Protein AF-A0A177MS18-F1 (afdb_monomer_lite)

pLDDT: mean 78.93, std 16.84, range [22.09, 96.56]

Sequence (201 aa):
MIEFTPNLLNAERKTARTGGIISIAKYSSNVESEGHIVEIVGWLKPALAKRKNFQGRTDYFQRGELGLSEDWELAHLWAPRFGDEAGAGIMWAPIEMNQTYQNHLLESWLDCLRQAAPGKVKLKAIAISWKGAYLNMYYGWNDQALRGADFLKQVSYQIIDCPVGMTCPKSRVSLLGRKITLELEPPRPGTVPKVRRPSVT

Structure (mmCIF, N/CA/C/O backbone):
data_AF-A0A177MS18-F1
#
_entry.id   AF-A0A177MS18-F1
#
loop_
_atom_site.group_PDB
_atom_site.id
_atom_site.type_symbol
_atom_site.label_atom_id
_atom_site.label_alt_id
_atom_site.label_comp_id
_atom_site.label_asym_id
_atom_site.label_entity_id
_atom_site.label_seq_id
_atom_site.pdbx_PDB_ins_code
_atom_site.Cartn_x
_atom_site.Cartn_y
_atom_site.Cartn_z
_atom_site.occupancy
_atom_site.B_iso_or_equiv
_atom_site.auth_seq_id
_atom_site.auth_comp_id
_atom_site.auth_asym_id
_atom_site.auth_atom_id
_atom_site.pdbx_PDB_model_num
ATOM 1 N N . MET A 1 1 ? -25.105 -7.500 -2.615 1.00 23.39 1 MET A N 1
ATOM 2 C CA . MET A 1 1 ? -24.495 -8.820 -2.872 1.00 23.39 1 MET A CA 1
ATOM 3 C C . MET A 1 1 ? -23.267 -8.529 -3.718 1.00 23.39 1 MET A C 1
ATOM 5 O O . MET A 1 1 ? -23.444 -7.997 -4.800 1.00 23.39 1 MET A O 1
ATOM 9 N N . ILE A 1 2 ? -22.054 -8.654 -3.175 1.00 28.22 2 ILE A N 1
ATOM 10 C CA . ILE A 1 2 ? -20.832 -8.355 -3.939 1.00 28.22 2 ILE A CA 1
ATOM 11 C C . ILE A 1 2 ? -20.431 -9.657 -4.626 1.00 28.22 2 ILE A C 1
ATOM 13 O O . ILE A 1 2 ? -20.160 -10.645 -3.945 1.00 28.22 2 ILE A O 1
ATOM 17 N N . GLU A 1 3 ? -20.487 -9.668 -5.954 1.00 22.09 3 GLU A N 1
ATOM 18 C CA . GLU A 1 3 ? -20.079 -10.806 -6.769 1.00 22.09 3 GLU A CA 1
ATOM 19 C C . GLU A 1 3 ? -18.556 -10.939 -6.746 1.00 22.09 3 GLU A C 1
ATOM 21 O O . GLU A 1 3 ? -17.815 -9.995 -7.017 1.00 22.09 3 GLU A O 1
ATOM 26 N N . PHE A 1 4 ? -18.094 -12.131 -6.375 1.00 34.09 4 PHE A N 1
ATOM 27 C CA . PHE A 1 4 ? -16.686 -12.490 -6.358 1.00 34.09 4 PHE A CA 1
ATOM 28 C C . PHE A 1 4 ? -16.295 -12.986 -7.750 1.00 34.09 4 PHE A C 1
ATOM 30 O O . PHE A 1 4 ? -16.789 -14.019 -8.199 1.00 34.09 4 PHE A O 1
ATOM 37 N N . THR A 1 5 ? -15.401 -12.277 -8.438 1.00 31.58 5 THR A N 1
ATOM 38 C CA . THR A 1 5 ? -14.868 -12.740 -9.724 1.00 31.58 5 THR A CA 1
ATOM 39 C C . THR A 1 5 ? -14.019 -14.011 -9.541 1.00 31.58 5 THR A C 1
ATOM 41 O O . THR A 1 5 ? -13.167 -14.042 -8.648 1.00 31.58 5 THR A O 1
ATOM 44 N N . PRO A 1 6 ? -14.180 -15.053 -10.384 1.00 30.11 6 PRO A N 1
ATOM 45 C CA . PRO A 1 6 ? -13.591 -16.383 -10.158 1.00 30.11 6 PRO A CA 1
ATOM 46 C C . PRO A 1 6 ? -12.063 -16.477 -10.316 1.00 30.11 6 PRO A C 1
ATOM 48 O O . PRO A 1 6 ? -11.487 -17.523 -10.035 1.00 30.11 6 PRO A O 1
ATOM 51 N N . ASN A 1 7 ? -11.384 -15.405 -10.735 1.00 32.31 7 ASN A N 1
ATOM 52 C CA . ASN A 1 7 ? -9.959 -15.427 -11.096 1.00 32.31 7 ASN A CA 1
ATOM 53 C C . ASN A 1 7 ? -8.991 -15.154 -9.925 1.00 32.31 7 ASN A C 1
ATOM 55 O O . ASN A 1 7 ? -7.829 -14.817 -10.144 1.00 32.31 7 ASN A O 1
ATOM 59 N N . LEU A 1 8 ? -9.439 -15.343 -8.680 1.00 39.94 8 LEU A N 1
ATOM 60 C CA . LEU A 1 8 ? -8.614 -15.302 -7.464 1.00 39.94 8 LEU A CA 1
ATOM 61 C C . LEU A 1 8 ? -7.699 -16.541 -7.372 1.00 39.94 8 LEU A C 1
ATOM 63 O O . LEU A 1 8 ? -7.862 -17.399 -6.502 1.00 39.94 8 LEU A O 1
ATOM 67 N N . LEU A 1 9 ? -6.743 -16.672 -8.293 1.00 34.31 9 LEU A N 1
ATOM 68 C CA . LEU A 1 9 ? -5.791 -17.781 -8.320 1.00 34.31 9 LEU A CA 1
ATOM 69 C C . LEU A 1 9 ? -4.730 -17.616 -7.211 1.00 34.31 9 LEU A C 1
ATOM 71 O O . LEU A 1 9 ? -3.740 -16.903 -7.326 1.00 34.31 9 LEU A O 1
ATOM 75 N N . ASN A 1 10 ? -4.975 -18.344 -6.120 1.00 37.25 10 ASN A N 1
ATOM 76 C CA . ASN A 1 10 ? -4.020 -18.945 -5.178 1.00 37.25 10 ASN A CA 1
ATOM 77 C C . ASN A 1 10 ? -3.191 -18.097 -4.188 1.00 37.25 10 ASN A C 1
ATOM 79 O O . ASN A 1 10 ? -2.643 -18.695 -3.260 1.00 37.25 10 ASN A O 1
ATOM 83 N N . ALA A 1 11 ? -3.164 -16.761 -4.236 1.00 38.50 11 ALA A N 1
ATOM 84 C CA . ALA A 1 11 ? -2.491 -15.961 -3.186 1.00 38.50 11 ALA A CA 1
ATOM 85 C C . ALA A 1 11 ? -3.439 -15.408 -2.091 1.00 38.50 11 ALA A C 1
ATOM 87 O O . ALA A 1 11 ? -3.056 -15.229 -0.932 1.00 38.50 11 ALA A O 1
ATOM 88 N N . GLU A 1 12 ? -4.715 -15.189 -2.410 1.00 44.97 12 GLU A N 1
ATOM 89 C CA . GLU A 1 12 ? -5.569 -14.219 -1.696 1.00 44.97 12 GLU A CA 1
ATOM 90 C C . GLU A 1 12 ? -6.421 -14.749 -0.538 1.00 44.97 12 GLU A C 1
ATOM 92 O O . GLU A 1 12 ? -7.438 -14.173 -0.158 1.00 44.97 12 GLU A O 1
ATOM 97 N N . ARG A 1 13 ? -5.996 -15.844 0.094 1.00 48.12 13 ARG A N 1
ATOM 98 C CA . ARG A 1 13 ? -6.626 -16.331 1.338 1.00 48.12 13 ARG A CA 1
ATOM 99 C C . ARG A 1 13 ? -5.674 -16.436 2.524 1.00 48.12 13 ARG A C 1
ATOM 101 O O . ARG A 1 13 ? -6.099 -16.866 3.596 1.00 48.12 13 ARG A O 1
ATOM 108 N N . LYS A 1 14 ? -4.413 -16.010 2.388 1.00 53.50 14 LYS A N 1
ATOM 109 C CA . LYS A 1 14 ? -3.464 -15.928 3.511 1.00 53.50 14 LYS A CA 1
ATOM 110 C C . LYS A 1 14 ? -3.645 -14.613 4.287 1.00 53.50 14 LYS A C 1
ATOM 112 O O . LYS A 1 14 ? -2.734 -13.801 4.374 1.00 53.50 14 LYS A O 1
ATOM 117 N N . THR A 1 15 ? -4.824 -14.418 4.867 1.00 55.66 15 THR A N 1
ATOM 118 C CA . THR A 1 15 ? -4.995 -13.546 6.044 1.00 55.66 15 THR A CA 1
ATOM 119 C C . THR A 1 15 ? -4.870 -14.418 7.299 1.00 55.66 15 THR A C 1
ATOM 121 O O . THR A 1 15 ? -5.067 -15.642 7.224 1.00 55.66 15 THR A O 1
ATOM 124 N N . ALA A 1 16 ? -4.506 -13.882 8.468 1.00 51.59 16 ALA A N 1
ATOM 125 C CA . ALA A 1 16 ? -4.509 -14.696 9.690 1.00 51.59 16 ALA A CA 1
ATOM 126 C C . ALA A 1 16 ? -5.934 -15.013 10.190 1.00 51.59 16 ALA A C 1
ATOM 128 O O . ALA A 1 16 ? -6.071 -15.845 11.084 1.00 51.59 16 ALA A O 1
ATOM 129 N N . ARG A 1 17 ? -6.978 -14.445 9.553 1.00 52.84 17 ARG A N 1
ATOM 130 C CA . ARG A 1 17 ? -8.417 -14.631 9.841 1.00 52.84 17 ARG A CA 1
ATOM 131 C C . ARG A 1 17 ? -8.806 -14.258 11.277 1.00 52.84 17 ARG A C 1
ATOM 133 O O . ARG A 1 17 ? -9.801 -14.757 11.794 1.00 52.84 17 ARG A O 1
ATOM 140 N N . THR A 1 18 ? -8.051 -13.371 11.922 1.00 55.88 18 THR A N 1
ATOM 141 C CA . THR A 1 18 ? -8.233 -13.066 13.354 1.00 55.88 18 THR A CA 1
ATOM 142 C C . THR A 1 18 ? -8.119 -11.578 13.714 1.00 55.88 18 THR A C 1
ATOM 144 O O . THR A 1 18 ? -8.436 -11.227 14.849 1.00 55.88 18 THR A O 1
ATOM 147 N N . GLY A 1 19 ? -7.747 -10.675 12.791 1.00 62.72 19 GLY A N 1
ATOM 148 C CA . GLY A 1 19 ? -7.240 -9.344 13.179 1.00 62.72 19 GLY A CA 1
ATOM 149 C C . GLY A 1 19 ? -7.900 -8.088 12.587 1.00 62.72 19 GLY A C 1
ATOM 150 O O . GLY A 1 19 ? -7.305 -7.025 12.669 1.00 62.72 19 GLY A O 1
ATOM 151 N N . GLY A 1 20 ? -9.125 -8.142 12.048 1.00 78.50 20 GLY A N 1
ATOM 152 C CA . GLY A 1 20 ? -9.893 -6.923 11.707 1.00 78.50 20 GLY A CA 1
ATOM 153 C C . GLY A 1 20 ? -10.088 -6.627 10.219 1.00 78.50 20 GLY A C 1
ATOM 154 O O . GLY A 1 20 ? -10.888 -5.750 9.902 1.00 78.50 20 GLY A O 1
ATOM 155 N N . ILE A 1 21 ? -9.459 -7.379 9.314 1.00 86.94 21 ILE A N 1
ATOM 156 C CA . ILE A 1 21 ? -9.752 -7.313 7.872 1.00 86.94 21 ILE A CA 1
ATOM 157 C C . ILE A 1 21 ? -11.194 -7.779 7.612 1.00 86.94 21 ILE A C 1
ATOM 159 O O . ILE A 1 21 ? -11.617 -8.823 8.105 1.00 86.94 21 ILE A O 1
ATOM 163 N N . ILE A 1 22 ? -11.933 -6.998 6.828 1.00 86.81 22 ILE A N 1
ATOM 164 C CA . ILE A 1 22 ? -13.312 -7.259 6.397 1.00 86.81 22 ILE A CA 1
ATOM 165 C C . ILE A 1 22 ? -13.332 -7.814 4.972 1.00 86.81 22 ILE A C 1
ATOM 167 O O . ILE A 1 22 ? -14.043 -8.777 4.701 1.00 86.81 22 ILE A O 1
ATOM 171 N N . SER A 1 23 ? -12.567 -7.214 4.060 1.00 86.69 23 SER A N 1
ATOM 172 C CA . SER A 1 23 ? -12.536 -7.624 2.657 1.00 86.69 23 SER A CA 1
ATOM 173 C C . SER A 1 23 ? -11.175 -7.379 2.029 1.00 86.69 23 SER A C 1
ATOM 175 O O . SER A 1 23 ? -10.448 -6.466 2.423 1.00 86.69 23 SER A O 1
ATOM 177 N N . ILE A 1 24 ? -10.869 -8.199 1.029 1.00 87.38 24 ILE A N 1
ATOM 178 C CA . ILE A 1 24 ? -9.718 -8.065 0.144 1.00 87.38 24 ILE A CA 1
ATOM 179 C C . ILE A 1 24 ? -10.237 -8.236 -1.279 1.00 87.38 24 ILE A C 1
ATOM 181 O O . ILE A 1 24 ? -11.033 -9.143 -1.529 1.00 87.38 24 ILE A O 1
ATOM 185 N N . ALA A 1 25 ? -9.806 -7.366 -2.183 1.00 88.56 25 ALA A N 1
ATOM 186 C CA . ALA A 1 25 ? -10.070 -7.477 -3.607 1.00 88.56 25 ALA A CA 1
ATOM 187 C C . ALA A 1 25 ? -8.793 -7.180 -4.395 1.00 88.56 25 ALA A C 1
ATOM 189 O O . ALA A 1 25 ? -8.060 -6.250 -4.057 1.00 88.56 25 ALA A O 1
ATOM 190 N N . LYS A 1 26 ? -8.564 -7.932 -5.471 1.00 87.38 26 LYS A N 1
ATOM 191 C CA . LYS A 1 26 ? -7.528 -7.656 -6.465 1.00 87.38 26 LYS A CA 1
ATOM 192 C C . LYS A 1 26 ? -8.141 -7.633 -7.851 1.00 87.38 26 LYS A C 1
ATOM 194 O O . LYS A 1 26 ? -8.958 -8.484 -8.197 1.00 87.38 26 LYS A O 1
ATOM 199 N N . TYR A 1 27 ? -7.737 -6.655 -8.640 1.00 90.38 27 TYR A N 1
ATOM 200 C CA . TYR A 1 27 ? -8.154 -6.502 -10.026 1.00 90.38 27 TYR A CA 1
ATOM 201 C C . TYR A 1 27 ? -7.030 -5.862 -10.839 1.00 90.38 27 TYR A C 1
ATOM 203 O O . TYR A 1 27 ? -6.075 -5.321 -10.285 1.00 90.38 27 TYR A O 1
ATOM 211 N N . SER A 1 28 ? -7.107 -5.963 -12.160 1.00 89.62 28 SER A N 1
ATOM 212 C CA . SER A 1 28 ? -6.154 -5.312 -13.061 1.00 89.62 28 SER A CA 1
ATOM 213 C C . SER A 1 28 ? -6.586 -3.873 -13.337 1.00 89.62 28 SER A C 1
ATOM 215 O O . SER A 1 28 ? -7.778 -3.602 -13.487 1.00 89.62 28 SER A O 1
ATOM 217 N N . SER A 1 29 ? -5.625 -2.958 -13.426 1.00 91.62 29 SER A N 1
ATOM 218 C CA . SER A 1 29 ? -5.864 -1.608 -13.932 1.00 91.62 29 SER A CA 1
ATOM 219 C C . SER A 1 29 ? -5.921 -1.613 -15.461 1.00 91.62 29 SER A C 1
ATOM 221 O O . SER A 1 29 ? -5.280 -2.431 -16.124 1.00 91.62 29 SER A O 1
ATOM 223 N N . ASN A 1 30 ? -6.694 -0.689 -16.029 1.00 90.44 30 ASN A N 1
ATOM 224 C CA . ASN A 1 30 ? -6.709 -0.407 -17.466 1.00 90.44 30 ASN A CA 1
ATOM 225 C C . ASN A 1 30 ? -5.725 0.710 -17.859 1.00 90.44 30 ASN A C 1
ATOM 227 O O . ASN A 1 30 ? -5.559 0.986 -19.046 1.00 90.44 30 ASN A O 1
ATOM 231 N N . VAL A 1 31 ? -5.076 1.350 -16.884 1.00 93.56 31 VAL A N 1
ATOM 232 C CA . VAL A 1 31 ? -4.076 2.393 -17.116 1.00 93.56 31 VAL A CA 1
ATOM 233 C C . VAL A 1 31 ? -2.774 1.748 -17.588 1.00 93.56 31 VAL A C 1
ATOM 235 O O . VAL A 1 31 ? -2.295 0.785 -16.999 1.00 93.56 31 VAL A O 1
ATOM 238 N N . GLU A 1 32 ? -2.162 2.301 -18.635 1.00 92.00 32 GLU A N 1
ATOM 239 C CA . GLU A 1 32 ? -0.978 1.722 -19.290 1.00 92.00 32 GLU A CA 1
ATOM 240 C C . GLU A 1 32 ? 0.190 1.447 -18.331 1.00 92.00 32 GLU A C 1
ATOM 242 O O . GLU A 1 32 ? 0.846 0.410 -18.424 1.00 92.00 32 GLU A O 1
ATOM 247 N N . SER A 1 33 ? 0.422 2.354 -17.383 1.00 92.62 33 SER A N 1
ATOM 248 C CA . SER A 1 33 ? 1.500 2.238 -16.399 1.00 92.62 33 SER A CA 1
ATOM 249 C C . SER A 1 33 ? 1.161 1.352 -15.197 1.00 92.62 33 SER A C 1
ATOM 251 O O . SER A 1 33 ? 2.029 1.099 -14.364 1.00 92.62 33 SER A O 1
ATOM 253 N N . GLU A 1 34 ? -0.077 0.878 -15.070 1.00 94.81 34 GLU A N 1
ATOM 254 C CA . GLU A 1 34 ? -0.569 0.195 -13.873 1.00 94.81 34 GLU A CA 1
ATOM 255 C C . GLU A 1 34 ? -0.811 -1.290 -14.125 1.00 94.81 34 GLU A C 1
ATOM 257 O O . GLU A 1 34 ? -1.344 -1.700 -15.155 1.00 94.81 34 GLU A O 1
ATOM 262 N N . GLY A 1 35 ? -0.383 -2.106 -13.167 1.00 91.69 35 GLY A N 1
ATOM 263 C CA . GLY A 1 35 ? -0.585 -3.546 -13.170 1.00 91.69 35 GLY A CA 1
ATOM 264 C C . GLY A 1 35 ? -1.827 -3.903 -12.369 1.00 91.69 35 GLY A C 1
ATOM 265 O O . GLY A 1 35 ? -2.959 -3.763 -12.832 1.00 91.69 35 GLY A O 1
ATOM 266 N N . HIS A 1 36 ? -1.612 -4.375 -11.149 1.00 91.44 36 HIS A N 1
ATOM 267 C CA . HIS A 1 36 ? -2.671 -4.785 -10.246 1.00 91.44 36 HIS A CA 1
ATOM 268 C C . HIS A 1 36 ? -3.039 -3.682 -9.261 1.00 91.44 36 HIS A C 1
ATOM 270 O O . HIS A 1 36 ? -2.186 -2.959 -8.748 1.00 91.44 36 HIS A O 1
ATOM 276 N N . ILE A 1 37 ? -4.325 -3.624 -8.942 1.00 94.12 37 ILE A N 1
ATOM 277 C CA . ILE A 1 37 ? -4.879 -2.840 -7.851 1.00 94.12 37 ILE A CA 1
ATOM 278 C C . ILE A 1 37 ? -5.318 -3.827 -6.775 1.00 94.12 37 ILE A C 1
ATOM 280 O O . ILE A 1 37 ? -6.075 -4.757 -7.051 1.00 94.12 37 ILE A O 1
ATOM 284 N N . VAL A 1 38 ? -4.825 -3.632 -5.555 1.00 92.69 38 VAL A N 1
ATOM 285 C CA . VAL A 1 38 ? -5.219 -4.404 -4.376 1.00 92.69 38 VAL A CA 1
ATOM 286 C C . VAL A 1 38 ? -5.910 -3.472 -3.399 1.00 92.69 38 VAL A C 1
ATOM 288 O O . VAL A 1 38 ? -5.358 -2.446 -3.012 1.00 92.69 38 VAL A O 1
ATOM 291 N N . GLU A 1 39 ? -7.104 -3.849 -2.972 1.00 93.38 39 GLU A N 1
ATOM 292 C CA . GLU A 1 39 ? -7.913 -3.134 -1.999 1.00 93.38 39 GLU A CA 1
ATOM 293 C C . GLU A 1 39 ? -8.117 -4.001 -0.756 1.00 93.38 39 GLU A C 1
ATOM 295 O O . GLU A 1 39 ? -8.546 -5.149 -0.854 1.00 93.38 39 GLU A O 1
ATOM 300 N N . ILE A 1 40 ? -7.846 -3.437 0.420 1.00 91.25 40 ILE A N 1
ATOM 301 C CA . ILE A 1 40 ? -8.089 -4.069 1.717 1.00 91.25 40 ILE A CA 1
ATOM 302 C C . ILE A 1 40 ? -8.918 -3.122 2.572 1.00 91.25 40 ILE A C 1
ATOM 304 O O . ILE A 1 40 ? -8.542 -1.972 2.797 1.00 91.25 40 ILE A O 1
ATOM 308 N N . VAL A 1 41 ? -10.042 -3.613 3.083 1.00 91.38 41 VAL A N 1
ATOM 309 C CA . VAL A 1 41 ? -10.878 -2.881 4.038 1.00 91.38 41 VAL A CA 1
ATOM 310 C C . VAL A 1 41 ? -10.853 -3.601 5.371 1.00 91.38 41 VAL A C 1
ATOM 312 O O . VAL A 1 41 ? -11.036 -4.816 5.419 1.00 91.38 41 VAL A O 1
ATOM 315 N N . GLY A 1 42 ? -10.681 -2.862 6.464 1.00 91.00 42 GLY A N 1
ATOM 316 C CA . GLY A 1 42 ? -10.633 -3.452 7.796 1.00 91.00 42 GLY A CA 1
ATOM 317 C C . GLY A 1 42 ? -10.755 -2.448 8.933 1.00 91.00 42 GLY A C 1
ATOM 318 O O . GLY A 1 42 ? -10.668 -1.237 8.745 1.00 91.00 42 GLY A O 1
ATOM 319 N N . TRP A 1 43 ? -10.961 -2.978 10.131 1.00 90.81 43 TRP A N 1
ATOM 320 C CA . TRP A 1 43 ? -10.877 -2.247 11.386 1.00 90.81 43 TRP A CA 1
ATOM 321 C C . TRP A 1 43 ? -9.434 -2.196 11.864 1.00 90.81 43 TRP A C 1
ATOM 323 O O . TRP A 1 43 ? -8.766 -3.227 11.927 1.00 90.81 43 TRP A O 1
ATOM 333 N N . LEU A 1 44 ? -8.992 -1.012 12.270 1.00 89.56 44 LEU A N 1
ATOM 334 C CA . LEU A 1 44 ? -7.699 -0.802 12.893 1.00 89.56 44 LEU A CA 1
ATOM 335 C C . LEU A 1 44 ? -7.718 -1.381 14.314 1.00 89.56 44 LEU A C 1
ATOM 337 O O . LEU A 1 44 ? -8.298 -0.801 15.239 1.00 89.56 44 LEU A O 1
ATOM 341 N N . LYS A 1 45 ? -7.111 -2.557 14.481 1.00 87.25 45 LYS A N 1
ATOM 342 C CA . LYS A 1 45 ? -7.065 -3.293 15.750 1.00 87.25 45 LYS A CA 1
ATOM 343 C C . LYS A 1 45 ? -5.639 -3.355 16.307 1.00 87.25 45 LYS A C 1
ATOM 345 O O . LYS A 1 45 ? -4.683 -3.140 15.567 1.00 87.25 45 LYS A O 1
ATOM 350 N N . PRO A 1 46 ? -5.466 -3.623 17.616 1.00 83.06 46 PRO A N 1
ATOM 351 C CA . PRO A 1 46 ? -4.151 -3.928 18.176 1.00 83.06 46 PRO A CA 1
ATOM 352 C C . PRO A 1 46 ? -3.491 -5.100 17.446 1.00 83.06 46 PRO A C 1
ATOM 354 O O . PRO A 1 46 ? -4.176 -6.054 17.077 1.00 83.06 46 PRO A O 1
ATOM 357 N N . ALA A 1 47 ? -2.168 -5.036 17.285 1.00 76.81 47 ALA A N 1
ATOM 358 C CA . ALA A 1 47 ? -1.387 -6.115 16.690 1.00 76.81 47 ALA A CA 1
ATOM 359 C C . ALA A 1 47 ? -1.599 -7.442 17.440 1.00 76.81 47 ALA A C 1
ATOM 361 O O . ALA A 1 47 ? -1.634 -7.479 18.673 1.00 76.81 47 ALA A O 1
ATOM 362 N N . LEU A 1 48 ? -1.705 -8.545 16.700 1.00 72.38 48 LEU A N 1
ATOM 363 C CA . LEU A 1 48 ? -1.831 -9.878 17.287 1.00 72.38 48 LEU A CA 1
ATOM 364 C C . LEU A 1 48 ? -0.510 -10.349 17.913 1.00 72.38 48 LEU A C 1
ATOM 366 O O . LEU A 1 48 ? 0.565 -10.204 17.331 1.00 72.38 48 LEU A O 1
ATOM 370 N N . ALA A 1 49 ? -0.606 -10.988 19.084 1.00 68.00 49 ALA A N 1
ATOM 371 C CA . ALA A 1 49 ? 0.551 -11.495 19.827 1.00 68.00 49 ALA A CA 1
ATOM 372 C C . ALA A 1 49 ? 1.308 -12.622 19.093 1.00 68.00 49 ALA A C 1
ATOM 374 O O . ALA A 1 49 ? 2.534 -12.690 19.160 1.00 68.00 49 ALA A O 1
ATOM 375 N N . LYS A 1 50 ? 0.596 -13.495 18.364 1.00 65.62 50 LYS A N 1
ATOM 376 C CA . LYS A 1 50 ? 1.187 -14.536 17.503 1.00 65.62 50 LYS A CA 1
ATOM 377 C C . LYS A 1 50 ? 1.026 -14.139 16.039 1.00 65.62 50 LYS A C 1
ATOM 379 O O . LYS A 1 50 ? -0.095 -14.013 15.555 1.00 65.62 50 LYS A O 1
ATOM 384 N N . ARG A 1 51 ? 2.151 -13.966 15.343 1.00 61.94 51 ARG A N 1
ATOM 385 C CA . ARG A 1 51 ? 2.206 -13.481 13.958 1.00 61.94 51 ARG A CA 1
ATOM 386 C C . ARG A 1 51 ? 2.524 -14.615 12.990 1.00 61.94 51 ARG A C 1
ATOM 388 O O . ARG A 1 51 ? 3.397 -15.441 13.256 1.00 61.94 51 ARG A O 1
ATOM 395 N N . LYS A 1 52 ? 1.844 -14.635 11.843 1.00 58.31 52 LYS A N 1
ATOM 396 C CA . LYS A 1 52 ? 2.319 -15.374 10.671 1.00 58.31 52 LYS A CA 1
ATOM 397 C C . LYS A 1 52 ? 3.396 -14.499 10.046 1.00 58.31 52 LYS A C 1
ATOM 399 O O . LYS A 1 52 ? 3.048 -13.572 9.345 1.00 58.31 52 LYS A O 1
ATOM 404 N N . ASN A 1 53 ? 4.671 -14.760 10.317 1.00 62.12 53 ASN A N 1
ATOM 405 C CA . ASN A 1 53 ? 5.733 -14.008 9.656 1.00 62.12 53 ASN A CA 1
ATOM 406 C C . ASN A 1 53 ? 5.626 -14.236 8.134 1.00 62.12 53 ASN A C 1
ATOM 408 O O . ASN A 1 53 ? 5.792 -15.376 7.681 1.00 62.12 53 ASN A O 1
ATOM 412 N N . PHE A 1 54 ? 5.240 -13.213 7.368 1.00 62.28 54 PHE A N 1
ATOM 413 C CA . PHE A 1 54 ? 5.264 -13.261 5.903 1.00 62.28 54 PHE A CA 1
ATOM 414 C C . PHE A 1 54 ? 6.582 -12.709 5.342 1.00 62.28 54 PHE A C 1
ATOM 416 O O . PHE A 1 54 ? 6.974 -13.123 4.252 1.00 62.28 54 PHE A O 1
ATOM 423 N N . GLN A 1 55 ? 7.319 -11.903 6.120 1.00 51.62 55 GLN A N 1
ATOM 424 C CA . GLN A 1 55 ? 8.714 -11.549 5.843 1.00 51.62 55 GLN A CA 1
ATOM 425 C C . GLN A 1 55 ? 9.609 -12.785 6.030 1.00 51.62 55 GLN A C 1
ATOM 427 O O . GLN A 1 55 ? 9.923 -13.194 7.147 1.00 51.62 55 GLN A O 1
ATOM 432 N N . GLY A 1 56 ? 9.984 -13.423 4.921 1.00 45.81 56 GLY A N 1
ATOM 433 C CA . GLY A 1 56 ? 10.814 -14.635 4.919 1.00 45.81 56 GLY A CA 1
ATOM 434 C C . GLY A 1 56 ? 10.083 -15.923 4.540 1.00 45.81 56 GLY A C 1
ATOM 435 O O . GLY A 1 56 ? 10.647 -17.005 4.691 1.00 45.81 56 GLY A O 1
ATOM 436 N N . ARG A 1 57 ? 8.841 -15.852 4.038 1.00 50.00 57 ARG A N 1
ATOM 437 C CA . ARG A 1 57 ? 8.230 -17.019 3.384 1.00 50.00 57 ARG A CA 1
ATOM 438 C C . ARG A 1 57 ? 8.773 -17.174 1.970 1.00 50.00 57 ARG A C 1
ATOM 440 O O . ARG A 1 57 ? 8.732 -16.231 1.192 1.00 50.00 57 ARG A O 1
ATOM 447 N N . THR A 1 58 ? 9.168 -18.399 1.642 1.00 44.47 58 THR A N 1
ATOM 448 C CA . THR A 1 58 ? 9.627 -18.873 0.322 1.00 44.47 58 THR A CA 1
ATOM 449 C C . THR A 1 58 ? 8.631 -18.651 -0.818 1.00 44.47 58 THR A C 1
ATOM 451 O O . THR A 1 58 ? 8.989 -18.797 -1.976 1.00 44.47 58 THR A O 1
ATOM 454 N N . ASP A 1 59 ? 7.377 -18.321 -0.495 1.00 50.62 59 ASP A N 1
ATOM 455 C CA . ASP A 1 59 ? 6.324 -18.043 -1.476 1.00 50.62 59 ASP A CA 1
ATOM 456 C C . ASP A 1 59 ? 6.427 -16.629 -2.080 1.00 50.62 59 ASP A C 1
ATOM 458 O O . ASP A 1 59 ? 5.741 -16.333 -3.057 1.00 50.62 59 ASP A O 1
ATOM 462 N N . TYR A 1 60 ? 7.235 -15.747 -1.480 1.00 54.06 60 TYR A N 1
ATOM 463 C CA . TYR A 1 60 ? 7.546 -14.421 -2.007 1.00 54.06 60 TYR A CA 1
ATOM 464 C C . TYR A 1 60 ? 9.015 -14.414 -2.432 1.00 54.06 60 TYR A C 1
ATOM 466 O O . TYR A 1 60 ? 9.884 -14.809 -1.651 1.00 54.06 60 TYR A O 1
ATOM 474 N N . PHE A 1 61 ? 9.264 -14.006 -3.678 1.00 55.59 61 PHE A N 1
ATOM 475 C CA . PHE A 1 61 ? 10.588 -14.016 -4.303 1.00 55.59 61 PHE A CA 1
ATOM 476 C C . PHE A 1 61 ? 11.646 -13.377 -3.407 1.00 55.59 61 PHE A C 1
ATOM 478 O O . PHE A 1 61 ? 11.393 -12.372 -2.739 1.00 55.59 61 PHE A O 1
ATOM 485 N N . GLN A 1 62 ? 12.841 -13.953 -3.400 1.00 59.50 62 GLN A N 1
ATOM 486 C CA . GLN A 1 62 ? 13.978 -13.379 -2.692 1.00 59.50 62 GLN A CA 1
ATOM 487 C C . GLN A 1 62 ? 14.633 -12.302 -3.565 1.00 59.50 62 GLN A C 1
ATOM 489 O O . GLN A 1 62 ? 14.722 -12.445 -4.781 1.00 59.50 62 GLN A O 1
ATOM 494 N N . ARG A 1 63 ? 15.134 -11.221 -2.949 1.00 62.66 63 ARG A N 1
ATOM 495 C CA . ARG A 1 63 ? 15.751 -10.068 -3.645 1.00 62.66 63 ARG A CA 1
ATOM 496 C C . ARG A 1 63 ? 16.771 -10.486 -4.719 1.00 62.66 63 ARG A C 1
ATOM 498 O O . ARG A 1 63 ? 16.781 -9.924 -5.811 1.00 62.66 63 ARG A O 1
ATOM 505 N N . GLY A 1 64 ? 17.589 -11.496 -4.409 1.00 56.16 64 GLY A N 1
ATOM 506 C CA . GLY A 1 64 ? 18.619 -12.027 -5.307 1.00 56.16 64 GLY A CA 1
ATOM 507 C C . GLY A 1 64 ? 18.082 -12.777 -6.532 1.00 56.16 64 GLY A C 1
ATOM 508 O O . GLY A 1 64 ? 18.759 -12.809 -7.552 1.00 56.16 64 GLY A O 1
ATOM 509 N N . GLU A 1 65 ? 16.864 -13.324 -6.477 1.00 57.03 65 GLU A N 1
ATOM 510 C CA . GLU A 1 65 ? 16.231 -14.030 -7.606 1.00 57.03 65 GLU A CA 1
ATOM 511 C C . GLU A 1 65 ? 15.759 -13.060 -8.699 1.00 57.03 65 GLU A C 1
ATOM 513 O O . GLU A 1 65 ? 15.646 -13.440 -9.861 1.00 57.03 65 GLU A O 1
ATOM 518 N N . LEU A 1 66 ? 15.518 -11.799 -8.329 1.00 61.31 66 LEU A N 1
ATOM 519 C CA . LEU A 1 66 ? 15.017 -10.745 -9.214 1.00 61.31 66 LEU A CA 1
ATOM 520 C C . LEU A 1 66 ? 16.126 -9.802 -9.714 1.00 61.31 66 LEU A C 1
ATOM 522 O O . LEU A 1 66 ? 15.847 -8.886 -10.484 1.00 61.31 66 LEU A O 1
ATOM 526 N N . GLY A 1 67 ? 17.374 -9.988 -9.261 1.00 60.19 67 GLY A N 1
ATOM 527 C CA . GLY A 1 67 ? 18.493 -9.099 -9.597 1.00 60.19 67 GLY A CA 1
ATOM 528 C C . GLY A 1 67 ? 18.295 -7.652 -9.125 1.00 60.19 67 GLY A C 1
ATOM 529 O O . GLY A 1 67 ? 18.843 -6.729 -9.726 1.00 60.19 67 GLY A O 1
ATOM 530 N N . LEU A 1 68 ? 17.481 -7.439 -8.084 1.00 69.06 68 LEU A N 1
ATOM 531 C CA . LEU A 1 68 ? 17.182 -6.108 -7.555 1.00 69.06 68 LEU A CA 1
ATOM 532 C C . LEU A 1 68 ? 18.348 -5.569 -6.723 1.00 69.06 68 LEU A C 1
ATOM 534 O O . LEU A 1 68 ? 19.016 -6.325 -6.014 1.00 69.06 68 LEU A O 1
ATOM 538 N N . SER A 1 69 ? 18.550 -4.246 -6.761 1.00 74.19 69 SER A N 1
ATOM 539 C CA . SER A 1 69 ? 19.473 -3.580 -5.838 1.00 74.19 69 SER A CA 1
ATOM 540 C C . SER A 1 69 ? 19.004 -3.729 -4.387 1.00 74.19 69 SER A C 1
ATOM 542 O O . SER A 1 69 ? 17.843 -4.047 -4.105 1.00 74.19 69 SER A O 1
ATOM 544 N N . GLU A 1 70 ? 19.909 -3.474 -3.441 1.00 81.19 70 GLU A N 1
ATOM 545 C CA . GLU A 1 70 ? 19.598 -3.506 -2.006 1.00 81.19 70 GLU A CA 1
ATOM 546 C C . GLU A 1 70 ? 18.544 -2.473 -1.591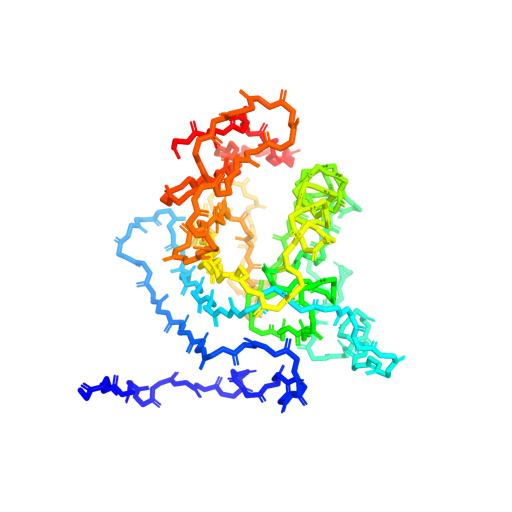 1.00 81.19 70 GLU A C 1
ATOM 548 O O . GLU A 1 70 ? 17.959 -2.611 -0.522 1.00 81.19 70 GLU A O 1
ATOM 553 N N . ASP A 1 71 ? 18.236 -1.511 -2.463 1.00 84.44 71 ASP A N 1
ATOM 554 C CA . ASP A 1 71 ? 17.266 -0.436 -2.250 1.00 84.44 71 ASP A CA 1
ATOM 555 C C . ASP A 1 71 ? 15.799 -0.874 -2.361 1.00 84.44 71 ASP A C 1
ATOM 557 O O . ASP A 1 71 ? 14.906 -0.052 -2.155 1.00 84.44 71 ASP A O 1
ATOM 561 N N . TRP A 1 72 ? 15.529 -2.136 -2.709 1.00 85.25 72 TRP A N 1
ATOM 562 C CA . TRP A 1 72 ? 14.176 -2.688 -2.803 1.00 85.25 72 TRP A CA 1
ATOM 563 C C . TRP A 1 72 ? 13.874 -3.653 -1.659 1.00 85.25 72 TRP A C 1
ATOM 565 O O . TRP A 1 72 ? 14.691 -4.497 -1.275 1.00 85.25 72 TRP A O 1
ATOM 575 N N . GLU A 1 73 ? 12.652 -3.592 -1.146 1.00 86.94 73 GLU A N 1
ATOM 576 C CA . GLU A 1 73 ? 12.147 -4.510 -0.127 1.00 86.94 73 GLU A CA 1
ATOM 577 C C . GLU A 1 73 ? 10.645 -4.765 -0.268 1.00 86.94 73 GLU A C 1
ATOM 579 O O . GLU A 1 73 ? 9.940 -4.069 -0.999 1.00 86.94 73 GLU A O 1
ATOM 584 N N . LEU A 1 74 ? 10.150 -5.783 0.434 1.00 86.12 74 LEU A N 1
ATOM 585 C CA . LEU A 1 74 ? 8.726 -6.088 0.465 1.00 86.12 74 LEU A CA 1
ATOM 586 C C . LEU A 1 74 ? 7.996 -5.111 1.392 1.00 86.12 74 LEU A C 1
ATOM 588 O O . LEU A 1 74 ? 8.222 -5.081 2.604 1.00 86.12 74 LEU A O 1
ATOM 592 N N . ALA A 1 75 ? 7.085 -4.345 0.804 1.00 87.94 75 ALA A N 1
ATOM 593 C CA . ALA A 1 75 ? 6.161 -3.464 1.489 1.00 87.94 75 ALA A CA 1
ATOM 594 C C . ALA A 1 75 ? 4.812 -4.146 1.695 1.00 87.94 75 ALA A C 1
ATOM 596 O O . ALA A 1 75 ? 4.313 -4.852 0.817 1.00 87.94 75 ALA A O 1
ATOM 597 N N . HIS A 1 76 ? 4.199 -3.900 2.850 1.00 86.81 76 HIS A N 1
ATOM 598 C CA . HIS A 1 76 ? 2.921 -4.494 3.220 1.00 86.81 76 HIS A CA 1
ATOM 599 C C . HIS A 1 76 ? 1.822 -3.441 3.102 1.00 86.81 76 HIS A C 1
ATOM 601 O O . HIS A 1 76 ? 1.832 -2.442 3.820 1.00 86.81 76 HIS A O 1
ATOM 607 N N . LEU A 1 77 ? 0.828 -3.678 2.241 1.00 89.50 77 LEU A N 1
ATOM 608 C CA . LEU A 1 77 ? -0.353 -2.812 2.185 1.00 89.50 77 LEU A CA 1
ATOM 609 C C . LEU A 1 77 ? -1.077 -2.763 3.539 1.00 89.50 77 LEU A C 1
ATOM 611 O O . LEU A 1 77 ? -1.478 -1.692 3.992 1.00 89.50 77 LEU A O 1
ATOM 615 N N . TRP A 1 78 ? -1.222 -3.917 4.190 1.00 87.31 78 TRP A N 1
ATOM 616 C CA . TRP A 1 78 ? -1.875 -4.054 5.489 1.00 87.31 78 TRP A CA 1
ATOM 617 C C . TRP A 1 78 ? -0.912 -4.708 6.482 1.00 87.31 78 TRP A C 1
ATOM 619 O O . TRP A 1 78 ? -0.834 -5.934 6.602 1.00 87.31 78 TRP A O 1
ATOM 629 N N . ALA A 1 79 ? -0.118 -3.856 7.129 1.00 76.81 79 ALA A N 1
ATOM 630 C CA . ALA A 1 79 ? 0.991 -4.256 7.981 1.00 76.81 79 ALA A CA 1
ATOM 631 C C . ALA A 1 79 ? 0.526 -4.848 9.328 1.00 76.81 79 ALA A C 1
ATOM 633 O O . ALA A 1 79 ? -0.594 -4.584 9.774 1.00 76.81 79 ALA A O 1
ATOM 634 N N . PRO A 1 80 ? 1.391 -5.586 10.053 1.00 71.88 80 PRO A N 1
ATOM 635 C CA . PRO A 1 80 ? 1.019 -6.259 11.303 1.00 71.88 80 PRO A CA 1
ATOM 636 C C . PRO A 1 80 ? 0.415 -5.342 12.375 1.00 71.88 80 PRO A C 1
ATOM 638 O O . PRO A 1 80 ? -0.399 -5.782 13.190 1.00 71.88 80 PRO A O 1
ATOM 641 N N . ARG A 1 81 ? 0.795 -4.055 12.387 1.00 75.00 81 ARG A N 1
ATOM 642 C CA . ARG A 1 81 ? 0.273 -3.066 13.344 1.00 75.00 81 ARG A CA 1
ATOM 643 C C . ARG A 1 81 ? -1.200 -2.708 13.125 1.00 75.00 81 ARG A C 1
ATOM 645 O O . ARG A 1 81 ? -1.794 -2.067 13.987 1.00 75.00 81 ARG A O 1
ATOM 652 N N . PHE A 1 82 ? -1.800 -3.156 12.024 1.00 78.94 82 PHE A N 1
ATOM 653 C CA . PHE A 1 82 ? -3.207 -2.923 11.707 1.00 78.94 82 PHE A CA 1
ATOM 654 C C . PHE A 1 82 ? -4.140 -3.969 12.336 1.00 78.94 82 PHE A C 1
ATOM 656 O O . PHE A 1 82 ? -5.363 -3.838 12.257 1.00 78.94 82 PHE A O 1
ATOM 663 N N . GLY A 1 83 ? -3.571 -4.997 12.967 1.00 75.94 83 GLY A N 1
ATOM 664 C CA . GLY A 1 83 ? -4.285 -6.045 13.685 1.00 75.94 83 GLY A CA 1
ATOM 665 C C . GLY A 1 83 ? -4.114 -7.418 13.051 1.00 75.94 83 GLY A C 1
ATOM 666 O O . GLY A 1 83 ? -3.764 -8.359 13.746 1.00 75.94 83 GLY A O 1
ATOM 667 N N . ASP A 1 84 ? -4.282 -7.546 11.739 1.00 74.12 84 ASP A N 1
ATOM 668 C CA . ASP A 1 84 ? -3.941 -8.750 10.967 1.00 74.12 84 ASP A CA 1
ATOM 669 C C . ASP A 1 84 ? -2.853 -8.380 9.959 1.00 74.12 84 ASP A C 1
ATOM 671 O O . ASP A 1 84 ? -2.777 -7.224 9.568 1.00 74.12 84 ASP A O 1
ATOM 675 N N . GLU A 1 85 ? -2.043 -9.330 9.514 1.00 73.94 85 GLU A N 1
ATOM 676 C CA . GLU A 1 85 ? -1.132 -9.121 8.389 1.00 73.94 85 GLU A CA 1
ATOM 677 C C . GLU A 1 85 ? -1.739 -9.796 7.159 1.00 73.94 85 GLU A C 1
ATOM 679 O O . GLU A 1 85 ? -2.062 -10.990 7.182 1.00 73.94 85 GLU A O 1
ATOM 684 N N . ALA A 1 86 ? -1.928 -9.033 6.084 1.00 76.88 86 ALA A N 1
ATOM 685 C CA . ALA A 1 86 ? -2.401 -9.588 4.825 1.00 76.88 86 ALA A CA 1
ATOM 686 C C . ALA A 1 86 ? -1.209 -9.934 3.931 1.00 76.88 86 ALA A C 1
ATOM 688 O O . ALA A 1 86 ? -0.389 -9.071 3.634 1.00 76.88 86 ALA A O 1
ATOM 689 N N . GLY A 1 87 ? -1.154 -11.177 3.443 1.00 75.12 87 GLY A N 1
ATOM 690 C CA . GLY A 1 87 ? -0.264 -11.514 2.328 1.00 75.12 87 GLY A CA 1
ATOM 691 C C . GLY A 1 87 ? -0.669 -10.815 1.022 1.00 75.12 87 GLY A C 1
ATOM 692 O O . GLY A 1 87 ? 0.169 -10.506 0.179 1.00 75.12 87 GLY A O 1
ATOM 693 N N . ALA A 1 88 ? -1.966 -10.534 0.860 1.00 79.06 88 ALA A N 1
ATOM 694 C CA . ALA A 1 88 ? -2.459 -9.747 -0.261 1.00 79.06 88 ALA A CA 1
ATOM 695 C C . ALA A 1 88 ? -1.958 -8.301 -0.160 1.00 79.06 88 ALA A C 1
ATOM 697 O O . ALA A 1 88 ? -2.014 -7.692 0.908 1.00 79.06 88 ALA A O 1
ATOM 698 N N . GLY A 1 89 ? -1.489 -7.751 -1.280 1.00 82.12 89 GLY A N 1
ATOM 699 C CA . GLY A 1 89 ? -0.936 -6.398 -1.317 1.00 82.12 89 GLY A CA 1
ATOM 700 C C . GLY A 1 89 ? 0.489 -6.294 -0.771 1.00 82.12 89 GLY A C 1
ATOM 701 O O . GLY A 1 89 ? 0.949 -5.178 -0.542 1.00 82.12 89 GLY A O 1
ATOM 702 N N . ILE A 1 90 ? 1.186 -7.421 -0.574 1.00 86.19 90 ILE A N 1
ATOM 703 C CA . ILE A 1 90 ? 2.648 -7.416 -0.473 1.00 86.19 90 ILE A CA 1
ATOM 704 C C . ILE A 1 90 ? 3.217 -7.138 -1.868 1.00 86.19 90 ILE A C 1
ATOM 706 O O . ILE A 1 90 ? 2.913 -7.859 -2.819 1.00 86.19 90 ILE A O 1
ATOM 710 N N . MET A 1 91 ? 4.010 -6.076 -1.985 1.00 89.56 91 MET A N 1
ATOM 711 C CA . MET A 1 91 ? 4.626 -5.625 -3.236 1.00 89.56 91 MET A CA 1
ATOM 712 C C . MET A 1 91 ? 6.064 -5.175 -2.978 1.00 89.56 91 MET A C 1
ATOM 714 O O . MET A 1 91 ? 6.381 -4.710 -1.886 1.00 89.56 91 MET A O 1
ATOM 718 N N . TRP A 1 92 ? 6.929 -5.256 -3.983 1.00 88.81 92 TRP A N 1
ATOM 719 C CA . TRP A 1 92 ? 8.260 -4.658 -3.930 1.00 88.81 92 TRP A CA 1
ATOM 720 C C . TRP A 1 92 ? 8.168 -3.139 -3.973 1.00 88.81 92 TRP A C 1
ATOM 722 O O . TRP A 1 92 ? 7.564 -2.581 -4.885 1.00 88.81 92 TRP A O 1
ATOM 732 N N . ALA A 1 93 ? 8.789 -2.459 -3.022 1.00 91.69 93 ALA A N 1
ATOM 733 C CA . ALA A 1 93 ? 8.870 -1.008 -2.984 1.00 91.69 93 ALA A CA 1
ATOM 734 C C . ALA A 1 93 ? 10.305 -0.556 -2.677 1.00 91.69 93 ALA A C 1
ATOM 736 O O . ALA A 1 93 ? 11.066 -1.311 -2.064 1.00 91.69 93 ALA A O 1
ATOM 737 N N . PRO A 1 94 ? 10.675 0.677 -3.058 1.00 91.56 94 PRO A N 1
ATOM 738 C CA . PRO A 1 94 ? 11.887 1.306 -2.555 1.00 91.56 94 PRO A CA 1
ATOM 739 C C . PRO A 1 94 ? 11.901 1.339 -1.021 1.00 91.56 94 PRO A C 1
ATOM 741 O O . PRO A 1 94 ? 10.868 1.607 -0.402 1.00 91.56 94 PRO A O 1
ATOM 744 N N . ILE A 1 95 ? 13.070 1.151 -0.405 1.00 90.31 95 ILE A N 1
ATOM 745 C CA . ILE A 1 95 ? 13.255 1.230 1.055 1.00 90.31 95 ILE A CA 1
ATOM 746 C C . ILE A 1 95 ? 12.706 2.545 1.613 1.00 90.31 95 ILE A C 1
ATOM 748 O O . ILE A 1 95 ? 12.063 2.550 2.657 1.00 90.31 95 ILE A O 1
ATOM 752 N N . GLU A 1 96 ? 12.910 3.663 0.910 1.00 89.69 96 GLU A N 1
ATOM 753 C CA . GLU A 1 96 ? 12.375 4.965 1.324 1.00 89.69 96 GLU A CA 1
ATOM 754 C C . GLU A 1 96 ? 10.844 4.914 1.492 1.00 89.69 96 GLU A C 1
ATOM 756 O O . GLU A 1 96 ? 10.304 5.346 2.512 1.00 89.69 96 GLU A O 1
ATOM 761 N N . MET A 1 97 ? 10.132 4.331 0.525 1.00 90.56 97 MET A N 1
ATOM 762 C CA . MET A 1 97 ? 8.675 4.202 0.550 1.00 90.56 97 MET A CA 1
ATOM 763 C C . MET A 1 97 ? 8.198 3.385 1.749 1.00 90.56 97 MET A C 1
ATOM 765 O O . MET A 1 97 ? 7.307 3.817 2.485 1.00 90.56 97 MET A O 1
ATOM 769 N N . ASN A 1 98 ? 8.807 2.223 1.964 1.00 88.75 98 ASN A N 1
ATOM 770 C CA . ASN A 1 98 ? 8.362 1.303 2.996 1.00 88.75 98 ASN A CA 1
ATOM 771 C C . ASN A 1 98 ? 8.860 1.714 4.390 1.00 88.75 98 ASN A C 1
ATOM 773 O O . ASN A 1 98 ? 8.045 1.915 5.288 1.00 88.75 98 ASN A O 1
ATOM 777 N N . GLN A 1 99 ? 10.161 1.940 4.591 1.00 85.56 99 GLN A N 1
ATOM 778 C CA . GLN A 1 99 ? 10.684 2.316 5.907 1.00 85.56 99 GLN A CA 1
ATOM 779 C C . GLN A 1 99 ? 10.283 3.732 6.318 1.00 85.56 99 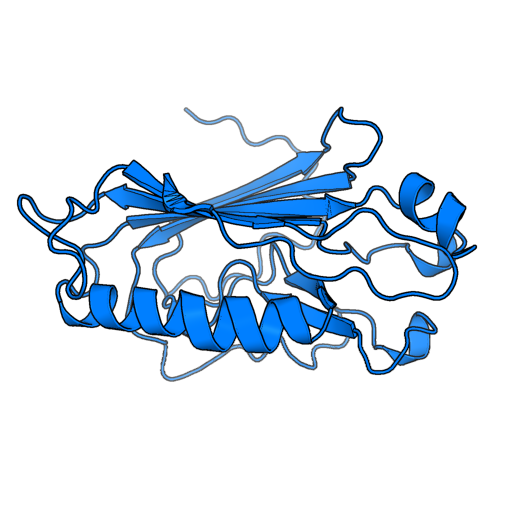GLN A C 1
ATOM 781 O O . GLN A 1 99 ? 9.752 3.919 7.414 1.00 85.56 99 GLN A O 1
ATOM 786 N N . THR A 1 100 ? 10.516 4.744 5.481 1.00 84.62 100 THR A N 1
ATOM 787 C CA . THR A 1 100 ? 10.300 6.141 5.886 1.00 84.62 100 THR A CA 1
ATOM 788 C C . THR A 1 100 ? 8.818 6.497 5.883 1.00 84.62 100 THR A C 1
ATOM 790 O O . THR A 1 100 ? 8.303 7.014 6.877 1.00 84.62 100 THR A O 1
ATOM 793 N N . TYR A 1 101 ? 8.099 6.216 4.797 1.00 85.56 101 TYR A N 1
ATOM 794 C CA . TYR A 1 101 ? 6.730 6.712 4.657 1.00 85.56 101 TYR A CA 1
ATOM 795 C C . TYR A 1 101 ? 5.671 5.758 5.213 1.00 85.56 101 TYR A C 1
ATOM 797 O O . TYR A 1 101 ? 4.799 6.213 5.958 1.00 85.56 101 TYR A O 1
ATOM 805 N N . GLN A 1 102 ? 5.733 4.457 4.917 1.00 84.38 102 GLN A N 1
ATOM 806 C CA . GLN A 1 102 ? 4.761 3.505 5.466 1.00 84.38 102 GLN A CA 1
ATOM 807 C C . GLN A 1 102 ? 5.041 3.199 6.948 1.00 84.38 102 GLN A C 1
ATOM 809 O O . GLN A 1 102 ? 4.192 3.486 7.793 1.00 84.38 102 GLN A O 1
ATOM 814 N N . ASN A 1 103 ? 6.236 2.714 7.297 1.00 83.12 103 ASN A N 1
ATOM 815 C CA . ASN A 1 103 ? 6.534 2.224 8.650 1.00 83.12 103 ASN A CA 1
ATOM 816 C C . ASN A 1 103 ? 6.716 3.347 9.681 1.00 83.12 103 ASN A C 1
ATOM 818 O O . ASN A 1 103 ? 6.267 3.217 10.821 1.00 83.12 103 ASN A O 1
ATOM 822 N N . HIS A 1 104 ? 7.398 4.441 9.328 1.00 80.62 104 HIS A N 1
ATOM 823 C CA . HIS A 1 104 ? 7.681 5.506 10.297 1.00 80.62 104 HIS A CA 1
ATOM 824 C C . HIS A 1 104 ? 6.582 6.565 10.344 1.00 80.62 104 HIS A C 1
ATOM 826 O O . HIS A 1 104 ? 6.169 6.949 11.437 1.00 80.62 104 HIS A O 1
ATOM 832 N N . LEU A 1 105 ? 6.088 7.046 9.201 1.00 80.81 105 LEU A N 1
ATOM 833 C CA . LEU A 1 105 ? 5.101 8.130 9.190 1.00 80.81 105 LEU A CA 1
ATOM 834 C C . LEU A 1 105 ? 3.665 7.619 9.310 1.00 80.81 105 LEU A C 1
ATOM 836 O O . LEU A 1 105 ? 2.957 7.986 10.253 1.00 80.81 105 LEU A O 1
ATOM 840 N N . LEU A 1 106 ? 3.225 6.784 8.370 1.00 84.06 106 LEU A N 1
ATOM 841 C CA . LEU A 1 106 ? 1.836 6.347 8.299 1.00 84.06 106 LEU A CA 1
ATOM 842 C C . LEU A 1 106 ? 1.462 5.450 9.480 1.00 84.06 106 LEU A C 1
ATOM 844 O O . LEU A 1 106 ? 0.463 5.719 10.146 1.00 84.06 106 LEU A O 1
ATOM 848 N N . GLU A 1 107 ? 2.241 4.406 9.759 1.00 84.81 107 GLU A N 1
ATOM 849 C CA . GLU A 1 107 ? 1.936 3.496 10.864 1.00 84.81 107 GLU A CA 1
ATOM 850 C C . GLU A 1 107 ? 1.933 4.212 12.211 1.00 84.81 107 GLU A C 1
ATOM 852 O O . GLU A 1 107 ? 1.048 3.950 13.018 1.00 84.81 107 GLU A O 1
ATOM 857 N N . SER A 1 108 ? 2.854 5.150 12.448 1.00 81.94 108 SER A N 1
ATOM 858 C CA . SER A 1 108 ? 2.849 5.944 13.682 1.00 81.94 108 SER A CA 1
ATOM 859 C C . SER A 1 108 ? 1.593 6.807 13.799 1.00 81.94 108 SER A C 1
ATOM 861 O O . SER A 1 108 ? 1.002 6.904 14.873 1.00 81.94 108 SER A O 1
ATOM 863 N N . TRP A 1 109 ? 1.151 7.424 12.698 1.00 82.19 109 TRP A N 1
ATOM 864 C CA . TRP A 1 109 ? -0.091 8.199 12.687 1.00 82.19 109 TRP A CA 1
ATOM 865 C C . TRP A 1 109 ? -1.312 7.318 12.966 1.00 82.19 109 TRP A C 1
ATOM 867 O O . TRP A 1 109 ? -2.144 7.668 13.806 1.00 82.19 109 TRP A O 1
ATOM 877 N N . LEU A 1 110 ? -1.399 6.157 12.317 1.00 84.56 110 LEU A N 1
ATOM 878 C CA . LEU A 1 110 ? -2.464 5.190 12.558 1.00 84.56 110 LEU A CA 1
ATOM 879 C C . LEU A 1 110 ? -2.410 4.639 13.983 1.00 84.56 110 LEU A C 1
ATOM 881 O O . LEU A 1 110 ? -3.457 4.466 14.598 1.00 84.56 110 LEU A O 1
ATOM 885 N N . ASP A 1 111 ? -1.225 4.438 14.555 1.00 83.56 111 ASP A N 1
ATOM 886 C CA . ASP A 1 111 ? -1.088 3.994 15.937 1.00 83.56 111 ASP A CA 1
ATOM 887 C C . ASP A 1 111 ? -1.685 5.008 16.920 1.00 83.56 111 ASP A C 1
ATOM 889 O O . ASP A 1 111 ? -2.442 4.623 17.812 1.00 83.56 111 ASP A O 1
ATOM 893 N N . CYS A 1 112 ? -1.466 6.310 16.701 1.00 83.38 112 CYS A N 1
ATOM 894 C CA . CYS A 1 112 ? -2.136 7.352 17.482 1.00 83.38 112 CYS A CA 1
ATOM 895 C C . CYS A 1 112 ? -3.668 7.252 17.383 1.00 83.38 112 CYS A C 1
ATOM 897 O O . CYS A 1 112 ? -4.363 7.369 18.394 1.00 83.38 112 CYS A O 1
ATOM 899 N N . LEU A 1 113 ? -4.212 7.012 16.185 1.00 84.38 113 LEU A N 1
ATOM 900 C CA . LEU A 1 113 ? -5.660 6.854 15.992 1.00 84.38 113 LEU A CA 1
ATOM 901 C C . LEU A 1 113 ? -6.196 5.595 16.674 1.00 84.38 113 LEU A C 1
ATOM 903 O O . LEU A 1 113 ? -7.240 5.630 17.324 1.00 84.38 113 LEU A O 1
ATOM 907 N N . ARG A 1 114 ? -5.460 4.489 16.561 1.00 86.81 114 ARG A N 1
ATOM 908 C CA . ARG A 1 114 ? -5.771 3.214 17.205 1.00 86.81 114 ARG A CA 1
ATOM 909 C C . ARG A 1 114 ? -5.815 3.361 18.720 1.00 86.81 114 ARG A C 1
ATOM 911 O O . ARG A 1 114 ? -6.710 2.803 19.338 1.00 86.81 114 ARG A O 1
ATOM 918 N N . GLN A 1 115 ? -4.871 4.088 19.316 1.00 84.56 115 GLN A N 1
ATOM 919 C CA . GLN A 1 115 ? -4.845 4.339 20.759 1.00 84.56 115 GLN A CA 1
ATOM 920 C C . GLN A 1 115 ? -6.018 5.222 21.206 1.00 84.56 115 GLN A C 1
ATOM 922 O O . GLN A 1 115 ? -6.637 4.938 22.228 1.00 84.56 115 GLN A O 1
ATOM 927 N N . ALA A 1 116 ? -6.366 6.247 20.422 1.00 84.50 116 ALA A N 1
ATOM 928 C CA . ALA A 1 116 ? -7.484 7.139 20.725 1.00 84.50 116 AL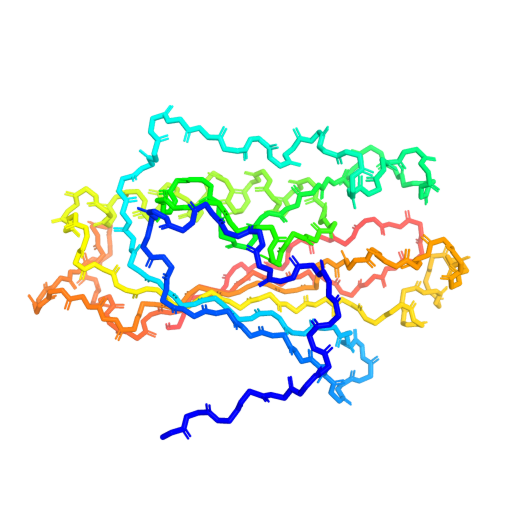A A CA 1
ATOM 929 C C . ALA A 1 116 ? -8.861 6.458 20.589 1.00 84.50 116 ALA A C 1
ATOM 931 O O . ALA A 1 116 ? -9.789 6.793 21.324 1.00 84.50 116 ALA A O 1
ATOM 932 N N . ALA A 1 117 ? -9.011 5.505 19.662 1.00 85.94 117 ALA A N 1
ATOM 933 C CA . ALA A 1 117 ? -10.269 4.796 19.423 1.00 85.94 117 ALA A CA 1
ATOM 934 C C . ALA A 1 117 ? -10.057 3.313 19.026 1.00 85.94 117 ALA A C 1
ATOM 936 O O . ALA A 1 117 ? -10.294 2.935 17.871 1.00 85.94 117 ALA A O 1
ATOM 937 N N . PRO A 1 118 ? -9.649 2.440 19.970 1.00 85.81 118 PRO A N 1
ATOM 938 C CA . PRO A 1 118 ? -9.278 1.056 19.668 1.00 85.81 118 PRO A CA 1
ATOM 939 C C . PRO A 1 118 ? -10.411 0.262 19.016 1.00 85.81 118 PRO A C 1
ATOM 941 O O . PRO A 1 118 ? -11.502 0.150 19.573 1.00 85.81 118 PRO A O 1
ATOM 944 N N . GLY A 1 119 ? -10.155 -0.306 17.831 1.00 85.50 119 GLY A N 1
ATOM 945 C CA . GLY A 1 119 ? -11.122 -1.141 17.111 1.00 85.50 119 GLY A CA 1
ATOM 946 C C . GLY A 1 119 ? -12.345 -0.397 16.567 1.00 85.50 119 GLY A C 1
ATOM 947 O O . GLY A 1 119 ? -13.262 -1.050 16.079 1.00 85.50 119 GLY A O 1
ATOM 948 N N . LYS A 1 120 ? -12.366 0.940 16.643 1.00 90.44 120 LYS A N 1
ATOM 949 C CA . LYS A 1 120 ? -13.478 1.788 16.182 1.00 90.44 120 LYS A CA 1
ATOM 950 C C . LYS A 1 120 ? -13.144 2.607 14.935 1.00 90.44 120 LYS A C 1
ATOM 952 O O . LYS A 1 120 ? -13.998 3.334 14.449 1.00 90.44 120 LYS A O 1
ATOM 957 N N . VAL A 1 121 ? -11.915 2.515 14.430 1.00 91.25 121 VAL A N 1
ATOM 958 C CA . VAL A 1 121 ? -11.490 3.187 13.196 1.00 91.25 121 VAL A CA 1
ATOM 959 C C . VAL A 1 121 ? -11.460 2.162 12.072 1.00 91.25 121 VAL A C 1
ATOM 961 O O . VAL A 1 121 ? -10.782 1.141 12.189 1.00 91.25 121 VAL A O 1
ATOM 964 N N . LYS A 1 122 ? -12.184 2.423 10.986 1.00 92.75 122 LYS A N 1
ATOM 965 C CA . LYS A 1 122 ? -12.200 1.591 9.783 1.00 92.75 122 LYS A CA 1
ATOM 966 C C . LYS A 1 122 ? -11.416 2.272 8.675 1.00 92.75 122 LYS A C 1
ATOM 968 O O . LYS A 1 122 ? -11.626 3.448 8.372 1.00 92.75 122 LYS A O 1
ATOM 973 N N . LEU A 1 123 ? -10.541 1.501 8.048 1.00 92.88 123 LEU A N 1
ATOM 974 C CA . LEU A 1 123 ? -9.660 1.956 6.989 1.00 92.88 123 LEU A CA 1
ATOM 975 C C . LEU A 1 123 ? -9.951 1.211 5.692 1.00 92.88 123 LEU A C 1
ATOM 977 O O . LEU A 1 123 ? -10.256 0.016 5.694 1.00 92.88 123 LEU A O 1
ATOM 981 N N . LYS A 1 124 ? -9.789 1.932 4.589 1.00 93.81 124 LYS A N 1
ATOM 982 C CA . LYS A 1 124 ? -9.647 1.397 3.242 1.00 93.81 124 LYS A CA 1
ATOM 983 C C . LYS A 1 124 ? -8.215 1.654 2.781 1.00 93.81 124 LYS A C 1
ATOM 985 O O . LYS A 1 124 ? -7.820 2.810 2.645 1.00 93.81 124 LYS A O 1
ATOM 990 N N . ALA A 1 125 ? -7.452 0.593 2.561 1.00 94.12 125 ALA A N 1
ATOM 991 C CA . ALA A 1 125 ? -6.104 0.639 2.017 1.00 94.12 125 ALA A CA 1
ATOM 992 C C . ALA A 1 125 ? -6.129 0.177 0.554 1.00 94.12 125 ALA A C 1
ATOM 994 O O . ALA A 1 125 ? -6.758 -0.832 0.239 1.00 94.12 125 ALA A O 1
ATOM 995 N N . ILE A 1 126 ? -5.467 0.908 -0.338 1.00 95.56 126 ILE A N 1
ATOM 996 C CA . ILE A 1 126 ? -5.368 0.573 -1.763 1.00 95.56 126 ILE A CA 1
ATOM 997 C C . ILE A 1 126 ? -3.904 0.642 -2.179 1.00 95.56 126 ILE A C 1
ATOM 999 O O . ILE A 1 126 ? -3.301 1.701 -2.020 1.00 95.56 126 ILE A O 1
ATOM 1003 N N . ALA A 1 127 ? -3.360 -0.435 -2.742 1.00 96.12 127 ALA A N 1
ATOM 1004 C CA . ALA A 1 127 ? -2.083 -0.436 -3.452 1.00 96.12 127 ALA A CA 1
ATOM 1005 C C . ALA A 1 127 ? -2.317 -0.564 -4.955 1.00 96.12 127 ALA A C 1
ATOM 1007 O O . ALA A 1 127 ? -3.194 -1.305 -5.393 1.00 96.12 127 ALA A O 1
ATOM 1008 N N . ILE A 1 128 ? -1.492 0.124 -5.732 1.00 96.56 128 ILE A N 1
ATOM 1009 C CA . ILE A 1 128 ? -1.425 0.017 -7.186 1.00 96.56 128 ILE A CA 1
ATOM 1010 C C . ILE A 1 128 ? 0.004 -0.377 -7.526 1.00 96.56 128 ILE A C 1
ATOM 1012 O O . ILE A 1 128 ? 0.944 0.272 -7.059 1.00 96.56 128 ILE A O 1
ATOM 1016 N N . SER A 1 129 ? 0.174 -1.422 -8.330 1.00 95.06 129 SER A N 1
ATOM 1017 C CA . SER A 1 129 ? 1.476 -1.829 -8.842 1.00 95.06 129 SER A CA 1
ATOM 1018 C C . SER A 1 129 ? 1.774 -1.161 -10.185 1.00 95.06 129 SER A C 1
ATOM 1020 O O . SER A 1 129 ? 0.865 -0.814 -10.943 1.00 95.06 129 SER A O 1
ATOM 1022 N N . TRP A 1 130 ? 3.049 -1.029 -10.528 1.00 93.81 130 TRP A N 1
ATOM 1023 C CA . TRP A 1 130 ? 3.453 -0.782 -11.905 1.00 93.81 130 TRP A CA 1
ATOM 1024 C C . TRP A 1 130 ? 3.092 -1.982 -12.785 1.00 93.81 130 TRP A C 1
ATOM 1026 O O . TRP A 1 130 ? 3.085 -3.133 -12.333 1.00 93.81 130 TRP A O 1
ATOM 1036 N N . LYS A 1 131 ? 2.813 -1.719 -14.062 1.00 91.94 131 LYS A N 1
ATOM 1037 C CA . LYS A 1 131 ? 2.709 -2.765 -15.081 1.00 91.94 131 LYS A CA 1
ATOM 1038 C C . LYS A 1 131 ? 4.105 -3.286 -15.423 1.00 91.94 131 LYS A C 1
ATOM 1040 O O . LYS A 1 131 ? 4.999 -2.489 -15.696 1.00 91.94 131 LYS A O 1
ATOM 1045 N N . GLY A 1 132 ? 4.285 -4.608 -15.480 1.00 88.38 132 GLY A N 1
ATOM 1046 C CA . GLY A 1 132 ? 5.586 -5.218 -15.799 1.00 88.38 132 GLY A CA 1
ATOM 1047 C C . GLY A 1 132 ? 6.181 -4.711 -17.119 1.00 88.38 132 GLY A C 1
ATOM 1048 O O . GLY A 1 132 ? 7.326 -4.271 -17.148 1.00 88.38 132 GLY A O 1
ATOM 1049 N N . ALA A 1 133 ? 5.361 -4.637 -18.174 1.00 88.06 133 ALA A N 1
ATOM 1050 C CA . ALA A 1 133 ? 5.772 -4.088 -19.469 1.00 88.06 133 ALA A CA 1
ATOM 1051 C C . ALA A 1 133 ? 6.253 -2.628 -19.382 1.00 88.06 133 ALA A C 1
ATOM 1053 O O . ALA A 1 133 ? 7.213 -2.260 -20.052 1.00 88.06 133 ALA A O 1
ATOM 1054 N N . TYR A 1 134 ? 5.626 -1.813 -18.526 1.00 90.31 134 TYR A N 1
ATOM 1055 C CA . TYR A 1 134 ? 6.038 -0.429 -18.310 1.00 90.31 134 TYR A CA 1
ATOM 1056 C C . TYR A 1 134 ? 7.403 -0.366 -17.614 1.00 90.31 134 TYR A C 1
ATOM 1058 O O . TYR A 1 134 ? 8.263 0.391 -18.039 1.00 90.31 134 TYR A O 1
ATOM 1066 N N . LEU A 1 135 ? 7.655 -1.204 -16.601 1.00 88.12 135 LEU A N 1
ATOM 1067 C CA . LEU A 1 135 ? 8.965 -1.283 -15.935 1.00 88.12 135 LEU A CA 1
ATOM 1068 C C . LEU A 1 135 ? 10.076 -1.794 -16.857 1.00 88.12 135 LEU A C 1
ATOM 1070 O O . LEU A 1 135 ? 11.194 -1.281 -16.803 1.00 88.12 135 LEU A O 1
ATOM 1074 N N . ASN A 1 136 ? 9.770 -2.765 -17.720 1.00 86.62 136 ASN A N 1
ATOM 1075 C CA . ASN A 1 136 ? 10.720 -3.310 -18.689 1.00 86.62 136 ASN A CA 1
ATOM 1076 C C . ASN A 1 136 ? 11.316 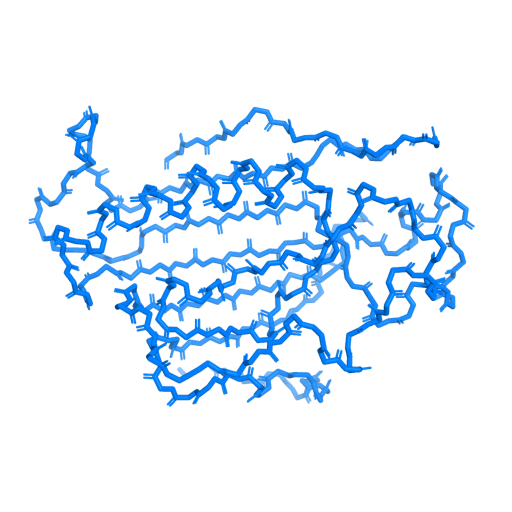-2.204 -19.579 1.00 86.62 136 ASN A C 1
ATOM 1078 O O . ASN A 1 136 ? 12.523 -2.172 -19.798 1.00 86.62 136 ASN A O 1
ATOM 1082 N N . MET A 1 137 ? 10.510 -1.220 -19.994 1.00 87.44 137 MET A N 1
ATOM 1083 C CA . MET A 1 137 ? 10.981 -0.092 -20.812 1.00 87.44 137 MET A CA 1
ATOM 1084 C C . MET A 1 137 ? 12.088 0.746 -20.150 1.00 87.44 137 MET A C 1
ATOM 1086 O O . MET A 1 137 ? 12.869 1.377 -20.858 1.00 87.44 137 MET A O 1
ATOM 1090 N N . TYR A 1 138 ? 12.167 0.769 -18.815 1.00 87.12 138 TYR A N 1
ATOM 1091 C CA . TYR A 1 138 ? 13.133 1.592 -18.077 1.00 87.12 138 TYR A CA 1
ATOM 1092 C C . TYR A 1 138 ? 14.277 0.784 -17.472 1.00 87.12 138 TYR A C 1
ATOM 1094 O O . TYR A 1 138 ? 15.398 1.284 -17.390 1.00 87.12 138 TYR A O 1
ATOM 1102 N N . TYR A 1 139 ? 14.005 -0.447 -17.041 1.00 83.31 139 TYR A N 1
ATOM 1103 C CA . TYR A 1 139 ? 14.980 -1.282 -16.339 1.00 83.31 139 TYR A CA 1
ATOM 1104 C C . TYR A 1 139 ? 15.500 -2.460 -17.167 1.00 83.31 139 TYR A C 1
ATOM 1106 O O . TYR A 1 139 ? 16.444 -3.120 -16.741 1.00 83.31 139 TYR A O 1
ATOM 1114 N N . GLY A 1 140 ? 14.908 -2.742 -18.332 1.00 80.44 140 GLY A N 1
ATOM 1115 C CA . GLY A 1 140 ? 15.256 -3.908 -19.152 1.00 80.44 140 GLY A CA 1
ATOM 1116 C C . GLY A 1 140 ? 14.915 -5.245 -18.487 1.00 80.44 140 GLY A C 1
ATOM 1117 O O . GLY A 1 140 ? 15.458 -6.285 -18.859 1.00 80.44 140 GLY A O 1
ATOM 1118 N N . TRP A 1 141 ? 14.055 -5.225 -17.465 1.00 80.56 141 TRP A N 1
ATOM 1119 C CA . TRP A 1 141 ? 13.604 -6.422 -16.769 1.00 80.56 141 TRP A CA 1
ATOM 1120 C C . TRP A 1 141 ? 12.700 -7.244 -17.685 1.00 80.56 141 TRP A C 1
ATOM 1122 O O . TRP A 1 141 ? 11.620 -6.799 -18.065 1.00 80.56 141 TRP A O 1
ATOM 1132 N N . ASN A 1 142 ? 13.128 -8.458 -18.029 1.00 70.50 142 ASN A N 1
ATOM 1133 C CA . ASN A 1 142 ? 12.310 -9.350 -18.843 1.00 70.50 142 ASN A CA 1
ATOM 1134 C C . ASN A 1 142 ? 11.085 -9.867 -18.059 1.00 70.50 142 ASN A C 1
ATOM 1136 O O . ASN A 1 142 ? 11.091 -9.938 -16.830 1.00 70.50 142 ASN A O 1
ATOM 1140 N N . ASP A 1 143 ? 10.037 -10.281 -18.777 1.00 65.44 143 ASP A N 1
ATOM 1141 C CA . ASP A 1 143 ? 8.790 -10.753 -18.159 1.00 65.44 143 ASP A CA 1
ATOM 1142 C C . ASP A 1 143 ? 9.002 -11.950 -17.225 1.00 65.44 143 ASP A C 1
ATOM 1144 O O . ASP A 1 143 ? 8.258 -12.121 -16.265 1.00 65.44 143 ASP A O 1
ATOM 1148 N N . GLN A 1 144 ? 10.010 -12.788 -17.479 1.00 65.50 144 GLN A N 1
ATOM 1149 C CA . GLN A 1 144 ? 10.312 -13.944 -16.637 1.00 65.50 144 GLN A CA 1
ATOM 1150 C C . GLN A 1 144 ? 10.876 -13.531 -15.272 1.00 65.50 144 GLN A C 1
ATOM 1152 O O . GLN A 1 144 ? 10.517 -14.150 -14.275 1.00 65.50 144 GLN A O 1
ATOM 1157 N N . ALA A 1 145 ? 11.670 -12.459 -15.219 1.00 62.03 145 ALA A N 1
ATOM 1158 C CA . ALA A 1 145 ? 12.169 -11.857 -13.989 1.00 62.03 145 ALA A CA 1
ATOM 1159 C C . ALA A 1 145 ? 11.058 -11.167 -13.186 1.00 62.03 145 ALA A C 1
ATOM 1161 O O . ALA A 1 145 ? 11.195 -11.016 -11.985 1.00 62.03 145 ALA A O 1
ATOM 1162 N N . LEU A 1 146 ? 9.946 -10.771 -13.811 1.00 68.00 146 LEU A N 1
ATOM 1163 C CA . LEU A 1 146 ? 8.830 -10.095 -13.130 1.00 68.00 146 LEU A CA 1
ATOM 1164 C C . LEU A 1 146 ? 7.638 -11.018 -12.841 1.00 68.00 146 LEU A C 1
ATOM 1166 O O . LEU A 1 146 ? 6.652 -10.595 -12.233 1.00 68.00 146 LEU A O 1
ATOM 1170 N N . ARG A 1 147 ? 7.696 -12.289 -13.264 1.00 67.12 147 ARG A N 1
ATOM 1171 C CA . ARG A 1 147 ? 6.602 -13.250 -13.069 1.00 67.12 147 ARG A CA 1
ATOM 1172 C C . ARG A 1 147 ? 6.335 -13.465 -11.584 1.00 67.12 147 ARG A C 1
ATOM 1174 O O . ARG A 1 147 ? 7.143 -14.050 -10.882 1.00 67.12 147 ARG A O 1
ATOM 1181 N N . GLY A 1 148 ? 5.146 -13.060 -11.140 1.00 68.00 148 GLY A N 1
ATOM 1182 C CA . GLY A 1 148 ? 4.671 -13.269 -9.770 1.00 68.00 148 GLY A CA 1
ATOM 1183 C C . GLY A 1 148 ? 5.129 -12.212 -8.760 1.00 68.00 148 GLY A C 1
ATOM 1184 O O . GLY A 1 148 ? 4.795 -12.340 -7.584 1.00 68.00 148 GLY A O 1
ATOM 1185 N N . ALA A 1 149 ? 5.838 -11.168 -9.200 1.00 78.94 149 ALA A N 1
ATOM 1186 C CA . ALA A 1 149 ? 6.237 -10.038 -8.370 1.00 78.94 149 ALA A CA 1
ATOM 1187 C C . ALA A 1 149 ? 5.483 -8.768 -8.793 1.00 78.94 149 ALA A C 1
ATOM 1189 O O . ALA A 1 149 ? 5.576 -8.325 -9.936 1.00 78.94 149 ALA A O 1
ATOM 1190 N N . ASP A 1 150 ? 4.753 -8.163 -7.856 1.00 87.81 150 ASP A N 1
ATOM 1191 C CA . ASP A 1 150 ? 4.140 -6.848 -8.042 1.00 87.81 150 ASP A CA 1
ATOM 1192 C C . ASP A 1 150 ? 5.074 -5.774 -7.459 1.00 87.81 150 ASP A C 1
ATOM 1194 O O . ASP A 1 150 ? 5.575 -5.927 -6.345 1.00 87.81 150 ASP A O 1
ATOM 1198 N N . PHE A 1 151 ? 5.303 -4.685 -8.195 1.00 91.00 151 PHE A N 1
ATOM 1199 C CA . PHE A 1 151 ? 6.136 -3.554 -7.766 1.00 91.00 151 PHE A CA 1
ATOM 1200 C C . PHE A 1 151 ? 5.255 -2.348 -7.474 1.00 91.00 151 PHE A C 1
ATOM 1202 O O . PHE A 1 151 ? 4.511 -1.911 -8.347 1.00 91.00 151 PHE A O 1
ATOM 1209 N N . LEU A 1 152 ? 5.328 -1.803 -6.267 1.00 94.44 152 LEU A N 1
ATOM 1210 C CA . LEU A 1 152 ? 4.476 -0.722 -5.801 1.00 94.44 152 LEU A CA 1
ATOM 1211 C C . LEU A 1 152 ? 4.697 0.542 -6.640 1.00 94.44 152 LEU A C 1
ATOM 1213 O O . LEU A 1 152 ? 5.818 1.019 -6.778 1.00 94.44 152 LEU A O 1
ATOM 1217 N N . LYS A 1 153 ? 3.610 1.096 -7.171 1.00 95.94 153 LYS A N 1
ATOM 1218 C CA . LYS A 1 153 ? 3.550 2.423 -7.795 1.00 95.94 153 LYS A CA 1
ATOM 1219 C C . LYS A 1 153 ? 3.001 3.450 -6.815 1.00 95.94 153 LYS A C 1
ATOM 1221 O O . LYS A 1 153 ? 3.541 4.544 -6.674 1.00 95.94 153 LYS A O 1
ATOM 1226 N N . GLN A 1 154 ? 1.909 3.094 -6.147 1.00 96.38 154 GLN A N 1
ATOM 1227 C CA . GLN A 1 154 ? 1.165 3.993 -5.278 1.00 96.38 154 GLN A CA 1
ATOM 1228 C C . GLN A 1 154 ? 0.491 3.207 -4.162 1.00 96.38 154 GLN A C 1
ATOM 1230 O O . GLN A 1 154 ? 0.005 2.098 -4.380 1.00 96.38 154 GLN A O 1
ATOM 1235 N N . VAL A 1 155 ? 0.379 3.818 -2.987 1.00 95.62 155 VAL A N 1
ATOM 1236 C CA . VAL A 1 155 ? -0.494 3.339 -1.918 1.00 95.62 155 VAL A CA 1
ATOM 1237 C C . VAL A 1 155 ? -1.336 4.477 -1.358 1.00 95.62 155 VAL A C 1
ATOM 1239 O O . VAL A 1 155 ? -0.907 5.630 -1.301 1.00 95.62 155 VAL A O 1
ATOM 1242 N N . SER A 1 156 ? -2.553 4.165 -0.927 1.00 95.00 156 SER A N 1
ATOM 1243 C CA . SER A 1 156 ? -3.390 5.114 -0.208 1.00 95.00 156 SER A CA 1
ATOM 1244 C C . SER A 1 156 ? -4.166 4.476 0.929 1.00 95.00 156 SER A C 1
ATOM 1246 O O . SER A 1 156 ? -4.549 3.311 0.852 1.00 95.00 156 SER A O 1
ATOM 1248 N N . TYR A 1 157 ? -4.415 5.271 1.965 1.00 93.44 157 TYR A N 1
ATOM 1249 C CA . TYR A 1 157 ? -5.122 4.873 3.174 1.00 93.44 157 TYR A CA 1
ATOM 1250 C C . TYR A 1 157 ? -6.185 5.913 3.481 1.00 93.44 157 TYR A C 1
ATOM 1252 O O . TYR A 1 157 ? -5.864 7.082 3.693 1.00 93.44 157 TYR A O 1
ATOM 1260 N N . GLN A 1 158 ? -7.443 5.488 3.496 1.00 93.94 158 GLN A N 1
ATOM 1261 C CA . GLN A 1 158 ? -8.589 6.344 3.760 1.00 93.94 158 GLN A CA 1
ATOM 1262 C C . GLN A 1 158 ? -9.325 5.894 5.019 1.00 93.94 158 GLN A C 1
ATOM 1264 O O . GLN A 1 158 ? -9.649 4.714 5.161 1.00 93.94 158 GLN A O 1
ATOM 1269 N N . ILE A 1 159 ? -9.641 6.841 5.901 1.00 93.19 159 ILE A N 1
ATOM 1270 C CA . ILE A 1 159 ? -10.553 6.609 7.024 1.00 93.19 159 ILE A CA 1
ATOM 1271 C C . ILE A 1 159 ? -11.980 6.664 6.491 1.00 93.19 159 ILE A C 1
ATOM 1273 O O . ILE A 1 159 ? -12.451 7.715 6.057 1.00 93.19 159 ILE A O 1
ATOM 1277 N N . ILE A 1 160 ? -12.665 5.526 6.527 1.00 94.69 160 ILE A N 1
ATOM 1278 C CA . ILE A 1 160 ? -14.033 5.390 6.007 1.00 94.69 160 ILE A CA 1
ATOM 1279 C C . ILE A 1 160 ? -15.081 5.248 7.115 1.00 94.69 160 ILE A C 1
ATOM 1281 O O . ILE A 1 160 ? -16.268 5.340 6.829 1.00 94.69 160 ILE A O 1
ATOM 1285 N N . ASP A 1 161 ? -14.652 5.026 8.361 1.00 94.00 161 ASP A N 1
ATOM 1286 C CA . ASP A 1 161 ? -15.506 5.053 9.554 1.00 94.00 161 ASP A CA 1
ATOM 1287 C C . ASP A 1 161 ? -14.662 5.372 10.801 1.00 94.00 161 ASP A C 1
ATOM 1289 O O . ASP A 1 161 ? -13.524 4.904 10.921 1.00 94.00 161 ASP A O 1
ATOM 1293 N N . CYS A 1 162 ? -15.198 6.170 11.722 1.00 92.56 162 CYS A N 1
ATOM 1294 C CA . CYS A 1 162 ? -14.595 6.489 13.018 1.00 92.56 162 CYS A CA 1
ATOM 1295 C C . CYS A 1 162 ? -15.647 7.074 13.982 1.00 92.56 162 CYS A C 1
ATOM 1297 O O . CYS A 1 162 ? -16.678 7.573 13.528 1.00 92.56 162 CYS A O 1
ATOM 1299 N N . PRO A 1 163 ? -15.399 7.095 15.309 1.00 91.88 163 PRO A N 1
ATOM 1300 C CA . PRO A 1 163 ? -16.303 7.743 16.257 1.00 91.88 163 PRO A CA 1
ATOM 1301 C C . PRO A 1 163 ? -16.604 9.202 15.896 1.00 91.88 163 PRO A C 1
ATOM 1303 O O . PRO A 1 163 ? -15.732 9.943 15.434 1.00 91.88 163 PRO A O 1
ATOM 1306 N N . VAL A 1 164 ? -17.841 9.626 16.156 1.00 87.69 164 VAL A N 1
ATOM 1307 C CA . VAL A 1 164 ? -18.288 11.003 15.915 1.00 87.69 164 VAL A CA 1
ATOM 1308 C C . VAL A 1 164 ? -17.418 11.984 16.704 1.00 87.69 164 VAL A C 1
ATOM 1310 O O . VAL A 1 164 ? -17.132 11.769 17.880 1.00 87.69 164 VAL A O 1
ATOM 1313 N N . GLY A 1 165 ? -16.991 13.065 16.047 1.00 82.31 165 GLY A N 1
ATOM 1314 C CA . GLY A 1 165 ? -16.165 14.110 16.659 1.00 82.31 165 GLY A CA 1
ATOM 1315 C C . GLY A 1 165 ? -14.678 13.764 16.790 1.00 82.31 165 GLY A C 1
ATOM 1316 O O . GLY A 1 165 ? -13.915 14.575 17.315 1.00 82.31 165 GLY A O 1
ATOM 1317 N N . MET A 1 166 ? -14.234 12.599 16.303 1.00 85.44 166 MET A N 1
ATOM 1318 C CA . MET A 1 166 ? -12.817 12.245 16.316 1.00 85.44 166 MET A CA 1
ATOM 1319 C C . MET A 1 166 ? -12.027 13.154 15.361 1.00 85.44 166 MET A C 1
ATOM 1321 O O . MET A 1 166 ? -12.338 13.279 14.174 1.00 85.44 166 MET A O 1
ATOM 1325 N N . THR A 1 167 ? -10.980 13.786 15.886 1.00 82.88 167 THR A N 1
ATOM 1326 C CA . THR A 1 167 ? -10.096 14.676 15.127 1.00 82.88 167 THR A CA 1
ATOM 1327 C C . THR A 1 167 ? -8.664 14.162 15.141 1.00 82.88 167 THR A C 1
ATOM 1329 O O . THR A 1 167 ? -8.262 13.397 16.019 1.00 82.88 167 THR A O 1
ATOM 1332 N N . CYS A 1 168 ? -7.875 14.567 14.146 1.00 71.19 168 CYS A N 1
ATOM 1333 C CA . CYS A 1 168 ? -6.451 14.272 14.120 1.00 71.19 168 CYS A CA 1
ATOM 1334 C C . CYS A 1 168 ? -5.777 14.903 15.350 1.00 71.19 168 CYS A C 1
ATOM 1336 O O . CYS A 1 168 ? -5.875 16.124 15.510 1.00 71.19 168 CYS A O 1
ATOM 1338 N N . PRO A 1 169 ? -5.035 14.133 16.171 1.00 68.25 169 PRO A N 1
ATOM 1339 C CA . PRO A 1 169 ? -4.436 14.645 17.405 1.00 68.25 169 PRO A CA 1
ATOM 1340 C C . PRO A 1 169 ? -3.541 15.874 17.204 1.00 68.25 169 PRO A C 1
ATOM 1342 O O . PRO A 1 169 ? -3.468 16.735 18.075 1.00 68.25 169 PRO A O 1
ATOM 1345 N N . LYS A 1 170 ? -2.873 15.973 16.045 1.00 68.62 170 LYS A N 1
ATOM 1346 C CA . LYS A 1 170 ? -1.939 17.068 15.742 1.00 68.62 170 LYS A CA 1
ATOM 1347 C C . LYS A 1 170 ? -2.599 18.286 15.096 1.00 68.62 170 LYS A C 1
ATOM 1349 O O . LYS A 1 170 ? -2.193 19.403 15.384 1.00 68.62 170 LYS A O 1
ATOM 1354 N N . SER A 1 171 ? -3.584 18.092 14.219 1.00 70.44 171 SER A N 1
ATOM 1355 C CA . SER A 1 171 ? -4.157 19.186 13.417 1.00 70.44 171 SER A CA 1
ATOM 1356 C C . SER A 1 171 ? -5.572 19.598 13.824 1.00 70.44 171 SER A C 1
ATOM 1358 O O . SER A 1 171 ? -6.072 20.591 13.308 1.00 70.44 171 SER A O 1
ATOM 1360 N N . ARG A 1 172 ? -6.233 18.858 14.729 1.00 75.88 172 ARG A N 1
ATOM 1361 C CA . ARG A 1 172 ? -7.641 19.056 15.140 1.00 75.88 172 ARG A CA 1
ATOM 1362 C C . ARG A 1 172 ? -8.656 19.012 13.990 1.00 75.88 172 ARG A C 1
ATOM 1364 O O . ARG A 1 172 ? -9.803 19.418 14.144 1.00 75.88 172 ARG A O 1
ATOM 1371 N N . VAL A 1 173 ? -8.253 18.484 12.838 1.00 77.38 173 VAL A N 1
ATOM 1372 C CA . VAL A 1 173 ? -9.103 18.334 11.655 1.00 77.38 173 VAL A CA 1
ATOM 1373 C C . VAL A 1 173 ? -9.926 17.046 11.755 1.00 77.38 173 VAL A C 1
ATOM 1375 O O . VAL A 1 173 ? -9.415 16.037 12.244 1.00 77.38 173 VAL A O 1
ATOM 1378 N N . SER A 1 174 ? -11.175 17.067 11.269 1.00 81.81 174 SER A N 1
ATOM 1379 C CA . SER A 1 174 ? -12.023 15.866 11.162 1.00 81.81 174 SER A CA 1
ATOM 1380 C C . SER A 1 174 ? -11.324 14.751 10.378 1.00 81.81 174 SER A C 1
ATOM 1382 O O . SER A 1 174 ? -10.735 15.003 9.320 1.00 81.81 174 SER A O 1
ATOM 1384 N N . LEU A 1 175 ? -11.383 13.532 10.919 1.00 81.06 175 LEU A N 1
ATOM 1385 C CA . LEU A 1 175 ? -10.715 12.351 10.371 1.00 81.06 175 LEU A CA 1
ATOM 1386 C C . LEU A 1 175 ? -11.518 11.636 9.289 1.00 81.06 175 LEU A C 1
ATOM 1388 O O . LEU A 1 175 ? -10.922 11.052 8.387 1.00 81.06 175 LEU A O 1
ATOM 1392 N N . LEU A 1 176 ? -12.849 11.656 9.374 1.00 85.94 176 LEU A N 1
ATOM 1393 C CA . LEU A 1 176 ? -13.689 10.905 8.447 1.00 85.94 176 LEU A CA 1
ATOM 1394 C C . LEU A 1 176 ? -13.491 11.407 7.013 1.00 85.94 176 LEU A C 1
ATOM 1396 O O . LEU A 1 176 ? -13.524 12.609 6.753 1.00 85.94 176 LEU A O 1
ATOM 1400 N N . GLY A 1 177 ? -13.274 10.474 6.087 1.00 85.06 177 GLY A N 1
ATOM 1401 C CA . GLY A 1 177 ? -13.028 10.757 4.677 1.00 85.06 177 GLY A CA 1
ATOM 1402 C C . GLY A 1 177 ? -11.575 11.094 4.349 1.00 85.06 177 GLY A C 1
ATOM 1403 O O . GLY A 1 177 ? -11.222 11.037 3.170 1.00 85.06 177 GLY A O 1
ATOM 1404 N N . ARG A 1 178 ? -10.725 11.371 5.352 1.00 88.75 178 ARG A N 1
ATOM 1405 C CA . ARG A 1 178 ? -9.322 11.730 5.119 1.00 88.75 178 ARG A CA 1
ATOM 1406 C C . ARG A 1 178 ? -8.566 10.589 4.473 1.00 88.75 178 ARG A C 1
ATOM 1408 O O . ARG A 1 178 ? -8.637 9.446 4.933 1.00 88.75 178 ARG A O 1
ATOM 1415 N N . LYS A 1 179 ? -7.814 10.928 3.433 1.00 91.31 179 LYS A N 1
ATOM 1416 C CA . LYS A 1 179 ? -7.011 10.005 2.642 1.00 91.31 179 LYS A CA 1
ATOM 1417 C C . LYS A 1 179 ? -5.573 10.490 2.580 1.00 91.31 179 LYS A C 1
ATOM 1419 O O . LYS A 1 179 ? -5.312 11.617 2.173 1.00 91.31 179 LYS A O 1
ATOM 1424 N N . ILE A 1 180 ? -4.647 9.611 2.943 1.00 90.88 180 ILE A N 1
ATOM 1425 C CA . ILE A 1 180 ? -3.216 9.797 2.709 1.00 90.88 180 ILE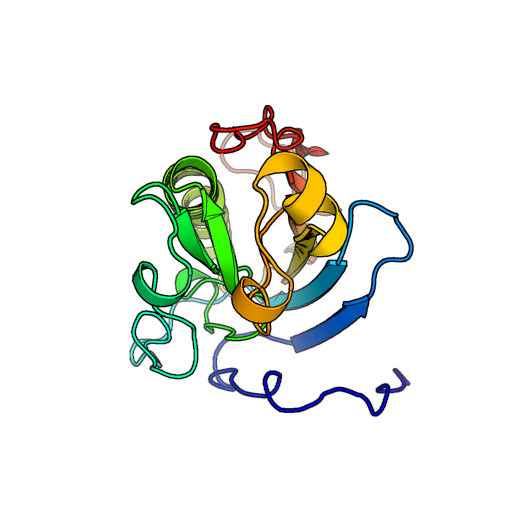 A CA 1
ATOM 1426 C C . ILE A 1 180 ? -2.848 9.009 1.460 1.00 90.88 180 ILE A C 1
ATOM 1428 O O . ILE A 1 180 ? -3.204 7.835 1.359 1.00 90.88 180 ILE A O 1
ATOM 1432 N N . THR A 1 181 ? -2.139 9.639 0.527 1.00 93.50 181 THR A N 1
ATOM 1433 C CA . THR A 1 181 ? -1.607 8.974 -0.667 1.00 93.50 181 THR A CA 1
ATOM 1434 C C . THR A 1 181 ? -0.099 9.168 -0.739 1.00 93.50 181 THR A C 1
ATOM 1436 O O . THR A 1 181 ? 0.402 10.289 -0.621 1.00 93.50 181 THR A O 1
ATOM 1439 N N . LEU A 1 182 ? 0.604 8.059 -0.945 1.00 93.88 182 LEU A N 1
ATOM 1440 C CA . LEU A 1 182 ? 2.030 7.994 -1.222 1.00 93.88 182 LEU A CA 1
ATOM 1441 C C . LEU A 1 182 ? 2.190 7.438 -2.639 1.00 93.88 182 LEU A C 1
ATOM 1443 O O . LEU A 1 182 ? 1.621 6.396 -2.965 1.00 93.88 182 LEU A O 1
ATOM 1447 N N . GLU A 1 183 ? 2.938 8.134 -3.480 1.00 95.12 183 GLU A N 1
ATOM 1448 C CA . GLU A 1 183 ? 3.113 7.792 -4.892 1.00 95.12 183 GLU A CA 1
ATOM 1449 C C . GLU A 1 183 ? 4.596 7.870 -5.235 1.00 95.12 183 GLU A C 1
ATOM 1451 O O . GLU A 1 183 ? 5.283 8.790 -4.791 1.00 95.12 183 GLU A O 1
ATOM 1456 N N . LEU A 1 184 ? 5.093 6.923 -6.021 1.00 95.31 184 LEU A N 1
ATOM 1457 C CA . LEU A 1 184 ? 6.446 6.991 -6.551 1.00 95.31 184 LEU A CA 1
ATOM 1458 C C . LEU A 1 184 ? 6.512 7.892 -7.784 1.00 95.31 184 LEU A C 1
ATOM 1460 O O . LEU A 1 184 ? 5.574 8.001 -8.575 1.00 95.31 184 LEU A O 1
ATOM 1464 N N . GLU A 1 185 ? 7.661 8.527 -7.976 1.00 95.25 185 GLU A N 1
ATOM 1465 C CA . GLU A 1 185 ? 8.006 9.135 -9.252 1.00 95.25 185 GLU A CA 1
ATOM 1466 C C . GLU A 1 185 ? 8.005 8.084 -10.377 1.00 95.25 185 GLU A C 1
ATOM 1468 O O . GLU A 1 185 ? 8.190 6.892 -10.122 1.00 95.25 185 GLU A O 1
ATOM 1473 N N . PRO A 1 186 ? 7.812 8.492 -11.643 1.00 93.00 186 PRO A N 1
ATOM 1474 C CA . PRO A 1 186 ? 7.972 7.574 -12.756 1.00 93.00 186 PRO A CA 1
ATOM 1475 C C . PRO A 1 186 ? 9.393 6.986 -12.768 1.00 93.00 186 PRO A C 1
ATOM 1477 O O . PRO A 1 186 ? 10.352 7.727 -12.517 1.00 93.00 186 PRO A O 1
ATOM 1480 N N . PRO A 1 187 ? 9.543 5.688 -13.078 1.00 91.25 187 PRO A N 1
ATOM 1481 C CA . PRO A 1 187 ? 10.843 5.046 -13.188 1.00 91.25 187 PRO A CA 1
ATOM 1482 C C . PRO A 1 187 ? 11.717 5.750 -14.228 1.00 91.25 187 PRO A C 1
ATOM 1484 O O . PRO A 1 187 ? 11.233 6.266 -15.238 1.00 91.25 187 PRO A O 1
ATOM 1487 N N . ARG A 1 188 ? 13.027 5.763 -13.977 1.00 88.88 188 ARG A N 1
ATOM 1488 C CA . ARG A 1 188 ? 14.043 6.223 -14.931 1.00 88.88 188 ARG A CA 1
ATOM 1489 C C . ARG A 1 188 ? 15.183 5.207 -14.979 1.00 88.88 188 ARG A C 1
ATOM 1491 O O . ARG A 1 188 ? 15.464 4.590 -13.944 1.00 88.88 188 ARG A O 1
ATOM 1498 N N . PRO A 1 189 ? 15.864 5.051 -16.128 1.00 86.19 189 PRO A N 1
ATOM 1499 C CA . PRO A 1 189 ? 16.912 4.049 -16.276 1.00 86.19 189 PRO A CA 1
ATOM 1500 C C . PRO A 1 189 ? 17.999 4.189 -15.211 1.00 86.19 189 PRO A C 1
ATOM 1502 O O . PRO A 1 189 ? 18.463 5.293 -14.931 1.00 86.19 189 PRO A O 1
ATOM 1505 N N . GLY A 1 190 ? 18.377 3.066 -14.599 1.00 80.94 190 GLY A N 1
ATOM 1506 C CA . GLY A 1 190 ? 19.440 3.006 -13.591 1.00 80.94 190 GLY A CA 1
ATOM 1507 C C . GLY A 1 190 ? 19.126 3.685 -12.253 1.00 80.94 190 GLY A C 1
ATOM 1508 O O . GLY A 1 190 ? 20.032 3.841 -11.441 1.00 80.94 190 GLY A O 1
ATOM 1509 N N . THR A 1 191 ? 17.878 4.097 -11.999 1.00 86.69 191 THR A N 1
ATOM 1510 C CA . THR A 1 191 ? 17.508 4.781 -10.748 1.00 86.69 191 THR A CA 1
ATOM 1511 C C . THR A 1 191 ? 16.312 4.139 -10.065 1.00 86.69 191 THR A C 1
ATOM 1513 O O . THR A 1 191 ? 15.357 3.709 -10.715 1.00 86.69 191 THR A O 1
ATOM 1516 N N . VAL A 1 192 ? 16.342 4.117 -8.736 1.00 86.69 192 VAL A N 1
ATOM 1517 C CA . VAL A 1 192 ? 15.201 3.714 -7.913 1.00 86.69 192 VAL A CA 1
ATOM 1518 C C . VAL A 1 192 ? 14.228 4.896 -7.822 1.00 86.69 192 VAL A C 1
ATOM 1520 O O . VAL A 1 192 ? 14.675 6.014 -7.545 1.00 86.69 192 VAL A O 1
ATOM 1523 N N . PRO A 1 193 ? 12.918 4.699 -8.061 1.00 90.62 193 PRO A N 1
ATOM 1524 C CA . PRO A 1 193 ? 11.954 5.786 -7.978 1.00 90.62 193 PRO A CA 1
ATOM 1525 C C . PRO A 1 193 ? 11.880 6.353 -6.561 1.00 90.62 193 PRO A C 1
ATOM 1527 O O . PRO A 1 193 ? 11.810 5.599 -5.591 1.00 90.62 193 PRO A O 1
ATOM 1530 N N . LYS A 1 194 ? 11.851 7.680 -6.443 1.00 92.69 194 LYS A N 1
ATOM 1531 C CA . LYS A 1 194 ? 11.667 8.359 -5.157 1.00 92.69 194 LYS A CA 1
ATOM 1532 C C . LYS A 1 194 ? 10.195 8.540 -4.836 1.00 92.69 194 LYS A C 1
ATOM 1534 O O . LYS A 1 194 ? 9.349 8.548 -5.730 1.00 92.69 194 LYS A O 1
ATOM 1539 N N . VAL A 1 195 ? 9.888 8.726 -3.560 1.00 90.50 195 VAL A N 1
ATOM 1540 C CA . VAL A 1 195 ? 8.527 9.043 -3.121 1.00 90.50 195 VAL A CA 1
ATOM 1541 C C . VAL A 1 195 ? 8.222 10.507 -3.438 1.00 90.50 195 VAL A C 1
ATOM 1543 O O . VAL A 1 195 ? 8.924 11.417 -2.994 1.00 90.50 195 VAL A O 1
ATOM 1546 N N . ARG A 1 196 ? 7.152 10.757 -4.198 1.00 92.44 196 ARG A N 1
ATOM 1547 C CA . ARG A 1 196 ? 6.590 12.102 -4.360 1.00 92.44 196 ARG A CA 1
ATOM 1548 C C . ARG A 1 196 ? 6.093 12.609 -3.014 1.00 92.44 196 ARG A C 1
ATOM 1550 O O . ARG A 1 196 ? 5.687 11.830 -2.154 1.00 92.44 196 ARG A O 1
ATOM 1557 N N . ARG A 1 197 ? 6.052 13.934 -2.846 1.00 86.50 197 ARG A N 1
ATOM 1558 C CA . ARG A 1 197 ? 5.547 14.553 -1.614 1.00 86.50 197 ARG A CA 1
ATOM 1559 C C . ARG A 1 197 ? 4.183 13.945 -1.229 1.00 86.50 197 ARG A C 1
ATOM 1561 O O . ARG A 1 197 ? 3.260 14.024 -2.042 1.00 86.50 197 ARG A O 1
ATOM 1568 N N . PRO A 1 198 ? 4.035 13.384 -0.010 1.00 86.12 198 PRO A N 1
ATOM 1569 C CA . PRO A 1 198 ? 2.772 12.809 0.436 1.00 86.12 198 PRO A CA 1
ATOM 1570 C C . PRO A 1 198 ? 1.628 13.811 0.322 1.00 86.12 198 PRO A C 1
ATOM 1572 O O . PRO A 1 198 ? 1.785 14.983 0.679 1.00 86.12 198 PRO A O 1
ATOM 1575 N N . SER A 1 199 ? 0.470 13.340 -0.133 1.00 86.44 199 SER A N 1
ATOM 1576 C CA . SER A 1 199 ? -0.745 14.152 -0.204 1.00 86.44 199 SER A CA 1
ATOM 1577 C C . SER A 1 199 ? -1.762 13.702 0.839 1.00 86.44 199 SER A C 1
ATOM 1579 O O . SER A 1 199 ? -1.899 12.510 1.125 1.00 86.44 199 SER A O 1
ATOM 1581 N N . VAL A 1 200 ? -2.461 14.679 1.420 1.00 84.75 200 VAL A N 1
ATOM 1582 C CA . VAL A 1 200 ? -3.545 14.463 2.380 1.00 84.75 200 VAL A CA 1
ATOM 1583 C C . VAL A 1 200 ? -4.757 15.250 1.900 1.00 84.75 200 VAL A C 1
ATOM 1585 O O . VAL A 1 200 ? -4.685 16.473 1.787 1.00 84.75 200 VAL A O 1
ATOM 1588 N N . THR A 1 201 ? -5.850 14.548 1.619 1.00 82.69 201 THR A N 1
ATOM 1589 C CA . THR A 1 201 ? -7.138 15.124 1.193 1.00 82.69 201 THR A CA 1
ATOM 1590 C C . THR A 1 201 ? -8.219 14.773 2.186 1.00 82.69 201 THR A C 1
ATOM 1592 O O . THR A 1 201 ? -8.228 13.610 2.644 1.00 82.69 201 THR A O 1
#

Organism: Methylomonas methanica (NCBI:txid421)

Foldseek 3Di:
DDDDDPPPPDQFPPKPVWFWWDDWDKDADPDQFWGIKIKIKTFQAAFDPDAPPPPDDPLADDCVLLVHDPQKDWAFLCDRNSGIGGSTPTAIAGCCCRVVPPVPPVSVQSVVVCVVAPRFWMKMKMWIFTDPVQVCVAEVRDPVSCVPHTHTFKMKMAGQTHDPCDARPVPSHDRHGKMKMWGWDRHHHPDHTDIDDIDID

InterPro domains:
  IPR029102 Bacterial toxin 4 [PF15541] (70-159)

Secondary structure (DSSP, 8-state):
-----TT--SSTT-B-SSSSEEEEEEEE--STTEEEEEEEEEE--PPPSS----TT-TTS--GGGGT--TTEEEEESS-GGGSS-BSTTEEEEEHIIIIIIIIIIIHHHHHHHHHHSTTT-EEEEEEEEEPHHHHHHHH---HHHHTT--BEEEEEEEEEE--TT-B-TTT--B-TT-EEEEEBPPPBTTBPPPBPPPEE-

Radius of gyration: 16.9 Å; chains: 1; bounding box: 44×38×42 Å

=== Feature glossary ===
The features interleaved in this record are:

— What the protein is —

Sequence gives the chain of amino acids in standard one-letter code (A=alanine, C=cysteine, …, Y=tyrosine), read N→C. It is the only feature that is directly encoded by the gene; all structural features are derived from the folded form of this sequence.

Database cross-references. InterPro integrates a dozen domain/family signature databases into unified entries with residue-range hits. GO terms attach function/process/location labels with evidence codes. CATH codes position the fold in a four-level structural taxonomy. Organism is the NCBI-taxonomy species name.

— Where its atoms are —

Atomic coordinates in PDBx/mmCIF format — the same representation the Protein Data Bank distributes. Each line of the _atom_site loop places one backbone atom in Cartesian space (units: ångströms, origin: arbitrary).

The six ren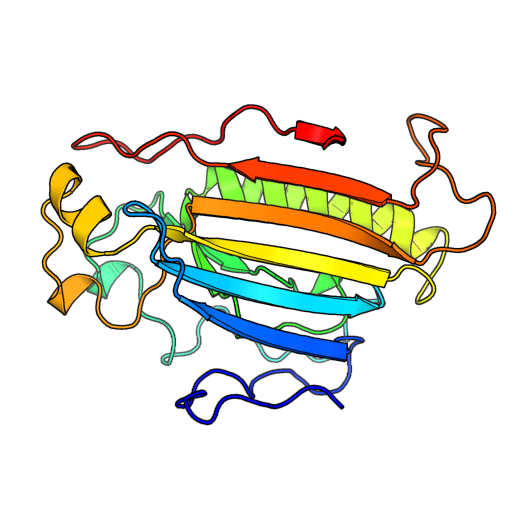ders are orthographic views along the three Cartesian axes in both directions. Representation (cartoon, sticks, or surface) and color scheme (sequence-rainbow or by-chain) vary across proteins so the training set covers all the common visualization conventions.

— Local backbone conformation —

Eight-state secondary structure (DSSP): H is the canonical α-helix, G the tighter 3₁₀-helix, I the wider π-helix; E/B are β-structure, T and S are turns and bends, and '-' is everything else. DSSP derives these from the pattern of main-chain N–H···O=C hydrogen bonds, not from the sequence.

P-SEA three-state annotation labels each residue as helix, strand, or coil based purely on the geometry of the Cα trace. It serves as a fallback when the full backbone (and thus DSSP) is unavailable.

The φ/ψ torsion pair specifies the backbone conformation at each residue. φ rotates about the N–Cα bond, ψ about the Cα–C bond. Steric clashes forbid most of the (φ, ψ) plane — the allowed regions (α-helix basin, β-sheet basin, left-handed helix) are the Ramachandran-allowed regions.

— Global shape and packing —

The geometric summary reports three shape descriptors. Rg (radius of gyration) measures how spread out the Cα atoms are about their centre of mass; compact globular proteins have small Rg, elongated or unfolded ones large. Cα contacts (<8 Å, |i−j|>4) count long-range residue pairs in spatial proximity — high for tightly packed folds, near zero for rods or random coil. The bounding-box extents give the protein's footprint along x, y, z in Å.

Solvent-accessible surface area (SASA) is the area in Å² traced out by the centre of a 1.4 Å probe sphere (a water molecule) rolled over the protein's van der Waals surface (Shrake–Rupley / Lee–Richards construction). Buried residues have near-zero SASA; fully exposed residues can exceed 200 Å². The total SASA scales roughly with the number of surface residues.

The contact map is a binary N×N matrix image: pixel (i, j) is dark where Cα_i and Cα_j are within 8 Å and |i−j|>4. Because the |i−j|>4 filter removes local helical contacts, off-diagonal stripes parallel to the main diagonal indicate parallel β-sheets; stripes perpendicular to it indicate antiparallel β-sheets. The Ramachandran plot scatters every residue's (φ, ψ) pair against the sterically allowed regions. The PAE heatmap renders the predicted-aligned-error matrix.

— Structural neighborhood —

3Di is Foldseek's structural alphabet. Each residue is assigned one of twenty discrete states based on how its Cα sits relative to its spatial (not sequential) neighbors. Aligning 3Di strings finds structural homologs roughly as well as full 3D superposition, but orders of magnitude faster.

Nearest PDB neighbors are the top structural matches found by Foldseek when searching this structure against the entire Protein Data Bank. Each hit reports a TM-score (0 to 1; >0.5 almost always implies the same fold) and an E-value. These are *structural* homologs — they may share no detectable sequence similarity.

— Confidence and disorder —

For AlphaFold models, the B-factor field carries pLDDT — the model's own estimate of local accuracy on a 0–100 scale. Regions with pLDDT<50 should be treated as essentially unmodeled; they often correspond to intrinsically disordered segments.

Crystallographic B-factors measure how much each atom's electron density is smeared out, in Å². They rise in mobile loops and surface residues and fall in the buried interior. In AlphaFold models this column is repurposed to hold pLDDT instead.

Predicted aligned error is AlphaFold's pairwise confidence. Unlike pLDDT (per-residue), PAE is per-residue-pair and captures whether two parts of the structure are correctly placed relative to each other. Units are ångströms of expected positional error.